Protein AF-A0A6A6DDY1-F1 (afdb_monomer_lite)

pLDDT: mean 88.72, std 15.59, range [40.62, 98.75]

Foldseek 3Di:
DDDDDDDDDDDDDDPDPPDPPPPPVAWDKFKKFWPKKKKFAADQPQAPPPSDNDPVLHAWIKIWIWIDGPVDIWIAIDTGHAPDAFQDWDDTPDPFKTKGWAADPVRDDHRAWTKIKMKGWDADPVPRWIKIKIWIATAHDQAQVDPRHQWHWDRDHHSRHIMIIGPDPRGHNDIDMTIITIDTD

Radius of gyration: 27.92 Å; chains: 1; bounding box: 83×57×90 Å

Organism: NCBI:txid1314779

Structure (mmCIF, N/CA/C/O backbone):
data_AF-A0A6A6DDY1-F1
#
_entry.id   AF-A0A6A6DDY1-F1
#
loop_
_atom_site.group_PDB
_atom_site.id
_atom_site.type_symbol
_atom_site.label_atom_id
_atom_site.label_alt_id
_atom_site.label_comp_id
_atom_site.label_asym_id
_atom_site.label_entity_id
_atom_site.label_seq_id
_atom_site.pdbx_PDB_ins_code
_atom_site.Cartn_x
_atom_site.Cartn_y
_atom_site.Cartn_z
_atom_site.occupancy
_atom_site.B_iso_or_equiv
_atom_site.auth_seq_id
_atom_site.auth_comp_id
_atom_site.auth_asym_id
_atom_site.auth_atom_id
_atom_site.pdbx_PDB_model_num
ATOM 1 N N . MET A 1 1 ? -64.107 -40.882 66.257 1.00 40.62 1 MET A N 1
ATOM 2 C CA . MET A 1 1 ? -63.109 -41.461 65.334 1.00 40.62 1 MET A CA 1
ATOM 3 C C . MET A 1 1 ? -62.342 -40.313 64.702 1.00 40.62 1 MET A C 1
ATOM 5 O O . MET A 1 1 ? -62.950 -39.473 64.055 1.00 40.62 1 MET A O 1
ATOM 9 N N . HIS A 1 2 ? -61.052 -40.219 65.022 1.00 45.25 2 HIS A N 1
ATOM 10 C CA . HIS A 1 2 ? -60.106 -39.238 64.488 1.00 45.25 2 HIS A CA 1
ATOM 11 C C . HIS A 1 2 ? -59.607 -39.658 63.101 1.00 45.25 2 HIS A C 1
ATOM 13 O O . HIS A 1 2 ? -59.471 -40.853 62.865 1.00 45.25 2 HIS A O 1
ATOM 19 N N . THR A 1 3 ? -59.303 -38.690 62.231 1.00 43.09 3 THR A N 1
ATOM 20 C CA . THR A 1 3 ? -58.298 -38.736 61.137 1.00 43.09 3 THR A CA 1
ATOM 21 C C . THR A 1 3 ? -58.343 -37.359 60.449 1.00 43.09 3 THR A C 1
ATOM 23 O O . THR A 1 3 ? -59.333 -37.015 59.822 1.00 43.09 3 THR A O 1
ATOM 26 N N . SER A 1 4 ? -57.511 -36.389 60.830 1.00 50.31 4 SER A N 1
ATOM 27 C CA . SER A 1 4 ? -56.075 -36.195 60.559 1.00 50.31 4 SER A CA 1
ATOM 28 C C . SER A 1 4 ? -55.782 -35.711 59.131 1.00 50.31 4 SER A C 1
ATOM 30 O O . SER A 1 4 ? -55.817 -36.464 58.164 1.00 50.31 4 SER A O 1
ATOM 32 N N . THR A 1 5 ? -55.492 -34.413 59.070 1.00 52.88 5 THR A N 1
ATOM 33 C CA . THR A 1 5 ? -55.073 -33.552 57.958 1.00 52.88 5 THR A CA 1
ATOM 34 C C . THR A 1 5 ? -53.650 -33.880 57.494 1.00 52.88 5 THR A C 1
ATOM 36 O O . THR A 1 5 ? -52.779 -34.064 58.341 1.00 52.88 5 THR A O 1
ATOM 39 N N . ILE A 1 6 ? -53.366 -33.857 56.183 1.00 56.44 6 ILE A N 1
ATOM 40 C CA . ILE A 1 6 ? -51.991 -33.740 55.656 1.00 56.44 6 ILE A CA 1
ATOM 41 C C . ILE A 1 6 ? -51.987 -32.723 54.506 1.00 56.44 6 ILE A C 1
ATOM 43 O O . ILE A 1 6 ? -52.483 -32.989 53.415 1.00 56.44 6 ILE A O 1
ATOM 47 N N . LEU A 1 7 ? -51.429 -31.542 54.783 1.00 50.84 7 LEU A N 1
ATOM 48 C CA . LEU A 1 7 ? -51.113 -30.492 53.815 1.00 50.84 7 LEU A CA 1
ATOM 49 C C . LEU A 1 7 ? -49.703 -30.778 53.263 1.00 50.84 7 LEU A C 1
ATOM 51 O O . LEU A 1 7 ? -48.734 -30.718 54.016 1.00 50.84 7 LEU A O 1
ATOM 55 N N . SER A 1 8 ? -49.575 -31.104 51.975 1.00 55.00 8 SER A N 1
ATOM 56 C CA . SER A 1 8 ? -48.269 -31.217 51.304 1.00 55.00 8 SER A CA 1
ATOM 57 C C . SER A 1 8 ? -47.893 -29.884 50.659 1.00 55.00 8 SER A C 1
ATOM 59 O O . SER A 1 8 ? -48.537 -29.450 49.707 1.00 55.00 8 SER A O 1
ATOM 61 N N . ALA A 1 9 ? -46.847 -29.240 51.178 1.00 52.94 9 ALA A N 1
ATOM 62 C CA . ALA A 1 9 ? -46.225 -28.064 50.581 1.00 52.94 9 ALA A CA 1
ATOM 63 C C . ALA A 1 9 ? -45.136 -28.504 49.587 1.00 52.94 9 ALA A C 1
ATOM 65 O O . ALA A 1 9 ? -44.133 -29.100 49.977 1.00 52.94 9 ALA A O 1
ATOM 66 N N . VAL A 1 10 ? -45.337 -28.215 48.299 1.00 61.75 10 VAL A N 1
ATOM 67 C CA . VAL A 1 10 ? -44.335 -28.419 47.243 1.00 61.75 10 VAL A CA 1
ATOM 68 C C . VAL A 1 10 ? -43.437 -27.183 47.193 1.00 61.75 10 VAL A C 1
ATOM 70 O O . VAL A 1 10 ? -43.872 -26.104 46.800 1.00 61.75 10 VAL A O 1
ATOM 73 N N . ILE A 1 11 ? -42.183 -27.337 47.617 1.00 55.53 11 ILE A N 1
ATOM 74 C CA . ILE A 1 11 ? -41.145 -26.305 47.532 1.00 55.53 11 ILE A CA 1
ATOM 75 C C . ILE A 1 11 ? -40.525 -26.381 46.129 1.00 55.53 11 ILE A C 1
ATOM 77 O O . ILE A 1 11 ? -39.782 -27.310 45.819 1.00 55.53 11 ILE A O 1
ATOM 81 N N . LEU A 1 12 ? -40.844 -25.409 45.272 1.00 51.16 12 LEU A N 1
ATOM 82 C CA . LEU A 1 12 ? -40.189 -25.202 43.978 1.00 51.16 12 LEU A CA 1
ATOM 83 C C . LEU A 1 12 ? -38.809 -24.568 44.208 1.00 51.16 12 LEU A C 1
ATOM 85 O O . LEU A 1 12 ? -38.695 -23.365 44.436 1.00 51.16 12 LEU A O 1
ATOM 89 N N . ALA A 1 13 ? -37.757 -25.384 44.160 1.00 53.38 13 ALA A N 1
ATOM 90 C CA . ALA A 1 13 ? -36.380 -24.907 44.120 1.00 53.38 13 ALA A CA 1
ATOM 91 C C . ALA A 1 13 ? -36.069 -24.366 42.714 1.00 53.38 13 ALA A C 1
ATOM 93 O O . ALA A 1 13 ? -36.000 -25.124 41.748 1.00 53.38 13 ALA A O 1
ATOM 94 N N . VAL A 1 14 ? -35.896 -23.048 42.599 1.00 60.28 14 VAL A N 1
ATOM 95 C CA . VAL A 1 14 ? -35.404 -22.391 41.381 1.00 60.28 14 VAL A CA 1
ATOM 96 C C . VAL A 1 14 ? -33.877 -22.527 41.358 1.00 60.28 14 VAL A C 1
ATOM 98 O O . VAL A 1 14 ? -33.226 -22.005 42.266 1.00 60.28 14 VAL A O 1
ATOM 101 N N . PRO A 1 15 ? -33.262 -23.194 40.364 1.00 52.62 15 PRO A N 1
ATOM 102 C CA . PRO A 1 15 ? -31.820 -23.138 40.202 1.00 52.62 15 PRO A CA 1
ATOM 103 C C . PRO A 1 15 ? -31.454 -21.747 39.676 1.00 52.62 15 PRO A C 1
ATOM 105 O O . PRO A 1 15 ? -31.712 -21.410 38.521 1.00 52.62 15 PRO A O 1
ATOM 108 N N . ALA A 1 16 ? -30.867 -20.918 40.536 1.00 58.16 16 ALA A N 1
ATOM 109 C CA . ALA A 1 16 ? -30.206 -19.695 40.111 1.00 58.16 16 ALA A CA 1
ATOM 110 C C . ALA A 1 16 ? -28.987 -20.080 39.253 1.00 58.16 16 ALA A C 1
ATOM 112 O O . ALA A 1 16 ? -27.968 -20.534 39.774 1.00 58.16 16 ALA A O 1
ATOM 113 N N . LEU A 1 17 ? -29.103 -19.936 37.928 1.00 54.62 17 LEU A N 1
ATOM 114 C CA . LEU A 1 17 ? -27.960 -19.987 37.020 1.00 54.62 17 LEU A CA 1
ATOM 115 C C . LEU A 1 17 ? -27.092 -18.749 37.276 1.00 54.62 17 LEU A C 1
ATOM 117 O O . LEU A 1 17 ? -27.287 -17.691 36.681 1.00 54.62 17 LEU A O 1
ATOM 121 N N . SER A 1 18 ? -26.115 -18.890 38.165 1.00 54.50 18 SER A N 1
ATOM 122 C CA . SER A 1 18 ? -24.988 -17.969 38.261 1.00 54.50 18 SER A CA 1
ATOM 123 C C . SER A 1 18 ? -24.109 -18.162 37.025 1.00 54.50 18 SER A C 1
ATOM 125 O O . SER A 1 18 ? -23.184 -18.972 37.030 1.00 54.50 18 SER A O 1
ATOM 127 N N . ALA A 1 19 ? -24.417 -17.454 35.938 1.00 58.22 19 ALA A N 1
ATOM 128 C CA . ALA A 1 19 ? -23.493 -17.334 34.820 1.00 58.22 19 ALA A CA 1
ATOM 129 C C . ALA A 1 19 ? -22.268 -16.531 35.296 1.00 58.22 19 ALA A C 1
ATOM 131 O O . ALA A 1 19 ? -22.437 -15.411 35.790 1.00 58.22 19 ALA A O 1
ATOM 132 N N . PRO A 1 20 ? -21.037 -17.058 35.181 1.00 51.81 20 PRO A N 1
ATOM 133 C CA . PRO A 1 20 ? -19.857 -16.251 35.427 1.00 51.81 20 PRO A CA 1
ATOM 1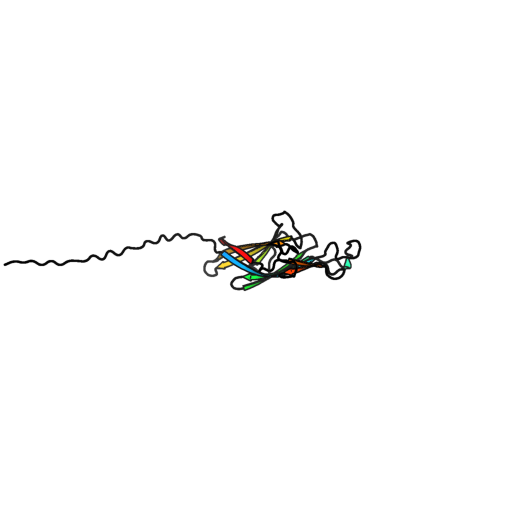34 C C . PRO A 1 20 ? -19.809 -15.148 34.365 1.00 51.81 20 PRO A C 1
ATOM 136 O O . PRO A 1 20 ? -19.634 -15.415 33.177 1.00 51.81 20 PRO A O 1
ATOM 139 N N . LEU A 1 21 ? -19.965 -13.895 34.798 1.00 50.69 21 LEU A N 1
ATOM 140 C CA . LEU A 1 21 ? -19.598 -12.708 34.026 1.00 50.69 21 LEU A CA 1
ATOM 141 C C . LEU A 1 21 ? -18.072 -12.686 33.888 1.00 50.69 21 LEU A C 1
ATOM 143 O O . LEU A 1 21 ? -17.378 -11.891 34.522 1.00 50.69 21 LEU A O 1
ATOM 147 N N . SER A 1 22 ? -17.530 -13.569 33.053 1.00 47.94 22 SER A N 1
ATOM 148 C CA . SER A 1 22 ? -16.203 -13.349 32.510 1.00 47.94 22 SER A CA 1
ATOM 149 C C . SER A 1 22 ? -16.310 -12.160 31.569 1.00 47.94 22 SER A C 1
ATOM 151 O O . SER A 1 22 ? -16.660 -12.301 30.398 1.00 47.94 22 SER A O 1
ATOM 153 N N . LYS A 1 23 ? -15.997 -10.969 32.085 1.00 50.78 23 LYS A N 1
ATOM 154 C CA . LYS A 1 23 ? -15.546 -9.841 31.269 1.00 50.78 23 LYS A CA 1
ATOM 155 C C . LYS A 1 23 ? -14.205 -10.238 30.650 1.00 50.78 23 LYS A C 1
ATOM 157 O O . LYS A 1 23 ? -13.150 -9.769 31.069 1.00 50.78 23 LYS A O 1
ATOM 162 N N . PHE A 1 24 ? -14.226 -11.178 29.710 1.00 49.69 24 PHE A N 1
ATOM 163 C CA . PHE A 1 24 ? -13.083 -11.388 28.847 1.00 49.69 24 PHE A CA 1
ATOM 164 C C . PHE A 1 24 ? -12.920 -10.092 28.068 1.00 49.69 24 PHE A C 1
ATOM 166 O O . PHE A 1 24 ? -13.842 -9.638 27.396 1.00 49.69 24 PHE A O 1
ATOM 173 N N . ASN A 1 25 ? -11.752 -9.480 28.219 1.00 56.88 25 ASN A N 1
ATOM 174 C CA . ASN A 1 25 ? -11.299 -8.351 27.429 1.00 56.88 25 ASN A CA 1
ATOM 175 C C . ASN A 1 25 ? -11.036 -8.861 25.998 1.00 56.88 25 ASN A C 1
ATOM 177 O O . ASN A 1 25 ? -9.892 -9.026 25.577 1.00 56.88 25 ASN A O 1
ATOM 181 N N . THR A 1 26 ? -12.094 -9.287 25.304 1.00 65.62 26 THR A N 1
ATOM 182 C CA . THR A 1 26 ? -12.010 -9.836 23.955 1.00 65.62 26 THR A CA 1
ATOM 183 C C . THR A 1 26 ? -11.675 -8.689 23.025 1.00 65.62 26 THR A C 1
ATOM 185 O O . THR A 1 26 ? -12.476 -7.766 22.878 1.00 65.62 26 THR A O 1
ATOM 188 N N . ARG A 1 27 ? -10.489 -8.740 22.410 1.00 82.00 27 ARG A N 1
ATOM 189 C CA . ARG A 1 27 ? -10.145 -7.824 21.322 1.00 82.00 27 ARG A CA 1
ATOM 190 C C . ARG A 1 27 ? -11.223 -7.938 20.251 1.00 82.00 27 ARG A C 1
ATOM 192 O O . ARG A 1 27 ? -11.511 -9.041 19.784 1.00 82.00 27 ARG A O 1
ATOM 199 N N . ALA A 1 28 ? -11.820 -6.809 19.898 1.00 89.38 28 ALA A N 1
ATOM 200 C CA . ALA A 1 28 ? -12.723 -6.743 18.767 1.00 89.38 28 ALA A CA 1
ATOM 201 C C . ALA A 1 28 ? -11.912 -7.008 17.496 1.00 89.38 28 ALA A C 1
ATOM 203 O O . ALA A 1 28 ? -10.749 -6.608 17.392 1.00 89.38 28 ALA A O 1
ATOM 204 N N . THR A 1 29 ? -12.516 -7.720 16.554 1.00 94.12 29 THR A N 1
ATOM 205 C CA . THR A 1 29 ? -11.917 -7.986 15.247 1.00 94.12 29 THR A CA 1
ATOM 206 C C . THR A 1 29 ? -12.797 -7.374 14.177 1.00 94.12 29 THR A C 1
ATOM 208 O O . THR A 1 29 ? -14.022 -7.397 14.287 1.00 94.12 29 THR A O 1
ATOM 211 N N . GLU A 1 30 ? -12.162 -6.801 13.165 1.00 96.06 30 GLU A N 1
ATOM 212 C CA . GLU A 1 30 ? -12.818 -6.266 11.981 1.00 96.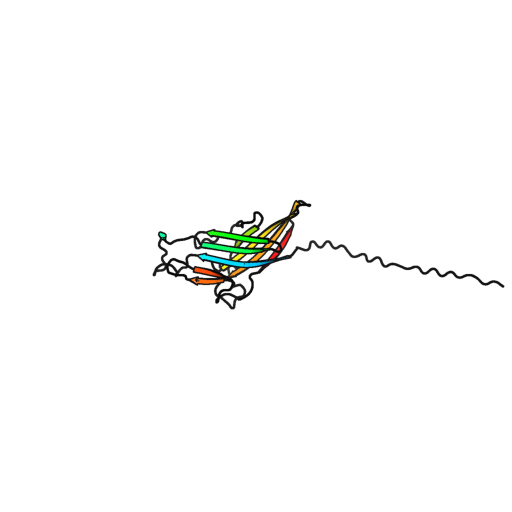06 30 GLU A CA 1
ATOM 213 C C . GLU A 1 30 ? -12.118 -6.803 10.732 1.00 96.06 30 GLU A C 1
ATOM 215 O O . GLU A 1 30 ? -10.966 -7.222 10.781 1.00 96.06 30 GLU A O 1
ATOM 220 N N . SER A 1 31 ? -12.821 -6.772 9.607 1.00 97.38 31 SER A N 1
ATOM 221 C CA . SER A 1 31 ? -12.279 -7.123 8.298 1.00 97.38 31 SER A CA 1
ATOM 222 C C . SER A 1 31 ? -12.446 -5.916 7.388 1.00 97.38 31 SER A C 1
ATOM 224 O O . SER A 1 31 ? -13.573 -5.455 7.195 1.00 97.38 31 SER A O 1
ATOM 226 N N . TRP A 1 32 ? -11.348 -5.409 6.833 1.00 98.38 32 TRP A N 1
ATOM 227 C CA . TRP A 1 32 ? -11.352 -4.228 5.965 1.00 98.38 32 TRP A CA 1
ATOM 228 C C . TRP A 1 32 ? -10.957 -4.612 4.548 1.00 98.38 32 TRP A C 1
ATOM 230 O O . TRP A 1 32 ? -9.884 -5.179 4.345 1.00 98.38 32 TRP A O 1
ATOM 240 N N . SER A 1 33 ? -11.794 -4.315 3.556 1.00 98.25 33 SER A N 1
ATOM 241 C CA . SER A 1 33 ? -11.448 -4.595 2.159 1.00 98.25 33 SER A CA 1
ATOM 242 C C . SER A 1 33 ? -10.730 -3.421 1.512 1.00 98.25 33 SER A C 1
ATOM 244 O O . SER A 1 33 ? -11.068 -2.264 1.740 1.00 98.25 33 SER A O 1
ATOM 246 N N . ILE A 1 34 ? -9.761 -3.727 0.654 1.00 98.44 34 ILE A N 1
ATOM 247 C CA . ILE A 1 34 ? -9.174 -2.767 -0.277 1.00 98.44 34 ILE A CA 1
ATOM 248 C C . ILE A 1 34 ? -9.612 -3.172 -1.676 1.00 98.44 34 ILE A C 1
ATOM 250 O O . ILE A 1 34 ? -9.135 -4.154 -2.245 1.00 98.44 34 ILE A O 1
ATOM 254 N N . ASN A 1 35 ? -10.567 -2.426 -2.217 1.00 95.81 35 ASN A N 1
ATOM 255 C CA . ASN A 1 35 ? -11.179 -2.718 -3.513 1.00 95.81 35 ASN A CA 1
ATOM 256 C C . ASN A 1 35 ? -10.414 -2.087 -4.689 1.00 95.81 35 ASN A C 1
ATOM 258 O O . ASN A 1 35 ? -10.442 -2.608 -5.804 1.00 95.81 35 ASN A O 1
ATOM 262 N N . THR A 1 36 ? -9.681 -1.005 -4.430 1.00 97.69 36 THR A N 1
ATOM 263 C CA . THR A 1 36 ? -8.821 -0.323 -5.394 1.00 97.69 36 THR A CA 1
ATOM 264 C C . THR A 1 36 ? -7.462 -0.077 -4.769 1.00 97.69 36 THR A C 1
ATOM 266 O O . THR A 1 36 ? -7.386 0.479 -3.676 1.00 97.69 36 THR A O 1
ATOM 269 N N . MET A 1 37 ? -6.404 -0.442 -5.484 1.00 98.56 37 MET A N 1
ATOM 270 C CA . MET A 1 37 ? -5.035 -0.035 -5.199 1.00 98.56 37 MET A CA 1
ATOM 271 C C . MET A 1 37 ? -4.328 0.164 -6.531 1.00 98.56 37 MET A C 1
ATOM 273 O O . MET A 1 37 ? -4.389 -0.717 -7.391 1.00 98.56 37 MET A O 1
ATOM 277 N N . ASN A 1 38 ? -3.687 1.314 -6.685 1.00 98.56 38 ASN A N 1
ATOM 278 C CA . ASN A 1 38 ? -2.876 1.673 -7.832 1.00 98.56 38 ASN A CA 1
ATOM 279 C C . ASN A 1 38 ? -1.483 2.049 -7.340 1.00 98.56 38 ASN A C 1
ATOM 281 O O . ASN A 1 38 ? -1.356 2.825 -6.397 1.00 98.56 38 ASN A O 1
ATOM 285 N N . VAL A 1 39 ? -0.456 1.506 -7.986 1.00 98.44 39 VAL A N 1
ATOM 286 C CA . VAL A 1 39 ? 0.931 1.934 -7.779 1.00 98.44 39 VAL A CA 1
ATOM 287 C C . VAL A 1 39 ? 1.494 2.366 -9.116 1.00 98.44 39 VAL A C 1
ATOM 289 O O . VAL A 1 39 ? 1.308 1.670 -10.118 1.00 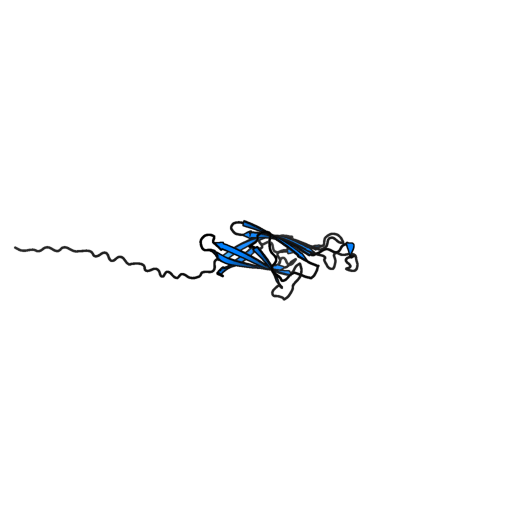98.44 39 VAL A O 1
ATOM 292 N N . HIS A 1 40 ? 2.175 3.502 -9.153 1.00 98.31 40 HIS A N 1
ATOM 293 C CA . HIS A 1 40 ? 2.799 4.014 -10.365 1.00 98.31 40 HIS A CA 1
ATOM 294 C C . HIS A 1 40 ? 4.222 4.446 -10.049 1.00 98.31 40 HIS A C 1
ATOM 296 O O . HIS A 1 40 ? 4.428 5.301 -9.201 1.00 98.31 40 HIS A O 1
ATOM 302 N N . PHE A 1 41 ? 5.209 3.838 -10.702 1.00 97.56 41 PHE A N 1
ATOM 303 C CA . PHE A 1 41 ? 6.617 4.129 -10.443 1.00 97.56 41 PHE A CA 1
ATOM 304 C C . PHE A 1 41 ? 7.461 4.020 -11.705 1.00 97.56 41 PHE A C 1
ATOM 306 O O . PHE A 1 41 ? 7.078 3.387 -12.692 1.00 97.56 41 PHE A O 1
ATOM 313 N N . MET A 1 42 ? 8.641 4.627 -11.673 1.00 95.25 42 MET A N 1
ATOM 314 C CA . MET A 1 42 ? 9.642 4.428 -12.711 1.00 95.25 42 MET A CA 1
ATOM 315 C C . MET A 1 42 ? 10.183 2.994 -12.612 1.00 95.25 42 MET A C 1
ATOM 317 O O . MET A 1 42 ? 10.692 2.569 -11.586 1.00 95.25 42 MET A O 1
ATOM 321 N N . GLY A 1 43 ? 10.048 2.207 -13.676 1.00 89.62 43 GLY A N 1
ATOM 322 C CA . GLY A 1 43 ? 10.667 0.889 -13.771 1.00 89.62 43 GLY A CA 1
ATOM 323 C C . GLY A 1 43 ? 12.090 0.971 -14.317 1.00 89.62 43 GLY A C 1
ATOM 324 O O . GLY A 1 43 ? 12.432 1.887 -15.073 1.00 89.62 43 GLY A O 1
ATOM 325 N N . ARG A 1 44 ? 12.905 -0.046 -14.010 1.00 83.31 44 ARG A N 1
ATOM 326 C CA . ARG A 1 44 ? 14.266 -0.185 -14.561 1.00 83.31 44 ARG A CA 1
ATOM 327 C C . ARG A 1 44 ? 14.279 -0.146 -16.093 1.00 83.31 44 ARG A C 1
ATOM 329 O O . ARG A 1 44 ? 15.128 0.514 -16.680 1.00 83.31 44 ARG A O 1
ATOM 336 N N . ASP A 1 45 ? 13.318 -0.828 -16.712 1.00 81.12 45 ASP A N 1
ATOM 337 C CA . ASP A 1 45 ? 13.292 -1.090 -18.156 1.00 81.12 45 ASP A CA 1
ATOM 338 C C . ASP A 1 45 ? 12.190 -0.280 -18.881 1.00 81.12 45 ASP A C 1
ATOM 340 O O . ASP A 1 45 ? 11.805 -0.595 -20.003 1.00 81.12 45 ASP A O 1
ATOM 344 N N . THR A 1 46 ? 11.657 0.767 -18.239 1.00 85.06 46 THR A N 1
ATOM 345 C CA . THR A 1 46 ? 10.571 1.614 -18.785 1.00 85.06 46 THR A CA 1
ATOM 346 C C . THR A 1 46 ? 11.029 3.018 -19.194 1.00 85.06 46 THR A C 1
ATOM 348 O O . THR A 1 46 ? 10.214 3.847 -19.600 1.00 85.06 46 THR A O 1
ATOM 351 N N . GLY A 1 47 ? 12.330 3.292 -19.064 1.00 77.12 47 GLY A N 1
ATOM 352 C CA . GLY A 1 47 ? 12.971 4.519 -19.534 1.00 77.12 47 GLY A CA 1
ATOM 353 C C . GLY A 1 47 ? 13.264 4.497 -21.042 1.00 77.12 47 GLY A C 1
ATOM 354 O O . GLY A 1 47 ? 12.591 3.822 -21.822 1.00 77.12 47 GLY A O 1
ATOM 355 N N . ILE A 1 48 ? 14.300 5.225 -21.463 1.00 79.38 48 ILE A N 1
ATOM 356 C CA . ILE A 1 48 ? 14.876 5.085 -22.811 1.00 79.38 48 ILE A CA 1
ATOM 357 C C . ILE A 1 48 ? 15.805 3.856 -22.882 1.00 79.38 48 ILE A C 1
ATOM 359 O O . ILE A 1 48 ? 16.290 3.399 -21.841 1.00 79.38 48 ILE A O 1
ATOM 363 N N . PRO A 1 49 ? 16.097 3.318 -24.087 1.00 76.38 49 PRO A N 1
ATOM 364 C CA . PRO A 1 49 ? 17.102 2.269 -24.252 1.00 76.38 49 PRO A CA 1
ATOM 365 C C . PRO A 1 49 ? 18.406 2.611 -23.518 1.00 76.38 49 PRO A C 1
ATOM 367 O O . PRO A 1 49 ? 18.916 3.723 -23.639 1.00 76.38 49 PRO A O 1
ATOM 370 N N . GLY A 1 50 ? 18.931 1.656 -22.744 1.00 74.31 50 GLY A N 1
ATOM 371 C CA . GLY A 1 50 ? 20.057 1.884 -21.829 1.00 74.31 50 GLY A CA 1
ATOM 372 C C . GLY A 1 50 ? 19.657 2.138 -20.370 1.00 74.31 50 GLY A C 1
ATOM 373 O O . GLY A 1 50 ? 20.508 2.540 -19.582 1.00 74.31 50 GLY A O 1
ATOM 374 N N . ASN A 1 51 ? 18.394 1.887 -20.000 1.00 68.81 51 ASN A N 1
ATOM 375 C CA . ASN A 1 51 ? 17.863 1.963 -18.628 1.00 68.81 51 ASN A CA 1
ATOM 376 C C . ASN A 1 51 ? 18.018 3.344 -17.970 1.00 68.81 51 ASN A C 1
ATOM 378 O O . ASN A 1 51 ? 18.095 3.470 -16.747 1.00 68.81 51 ASN A O 1
ATOM 382 N N . GLY A 1 52 ? 18.057 4.391 -18.795 1.00 84.69 52 GLY A N 1
ATOM 383 C CA . GLY A 1 52 ? 18.126 5.774 -18.348 1.00 84.69 52 GLY A CA 1
ATOM 384 C C . GLY A 1 52 ? 16.742 6.408 -18.286 1.00 84.69 52 GLY A C 1
ATOM 385 O O . GLY A 1 52 ? 15.966 6.318 -19.237 1.00 84.69 52 GLY A O 1
ATOM 386 N N . TRP A 1 53 ? 16.457 7.104 -17.191 1.00 90.50 53 TRP A N 1
ATOM 387 C CA . TRP A 1 53 ? 15.382 8.089 -17.129 1.00 90.50 53 TRP A CA 1
ATOM 388 C C . TRP A 1 53 ? 16.001 9.478 -17.279 1.00 90.50 53 TRP A C 1
ATOM 390 O O . TRP A 1 53 ? 16.818 9.854 -16.432 1.00 90.50 53 TRP A O 1
ATOM 400 N N . PRO A 1 54 ? 15.682 10.237 -18.343 1.00 92.75 54 PRO A N 1
ATOM 401 C CA . PRO A 1 54 ? 16.171 11.601 -18.454 1.00 92.75 54 PRO A CA 1
ATOM 402 C C . PRO A 1 54 ? 15.529 12.463 -17.362 1.00 92.75 54 PRO A C 1
ATOM 404 O O . PRO A 1 54 ? 14.377 12.240 -16.997 1.00 92.75 54 PRO A O 1
ATOM 407 N N . ASP A 1 55 ? 16.259 13.456 -16.850 1.00 93.69 55 ASP A N 1
ATOM 408 C CA . ASP A 1 55 ? 15.822 14.229 -15.676 1.00 93.69 55 ASP A CA 1
ATOM 409 C C . ASP A 1 55 ? 14.452 14.896 -15.860 1.00 93.69 55 ASP A C 1
ATOM 411 O O . ASP A 1 55 ? 13.669 14.954 -14.920 1.00 93.69 55 ASP A O 1
ATOM 415 N N . TRP A 1 56 ? 14.122 15.321 -17.083 1.00 94.50 56 TRP A N 1
ATOM 416 C CA . TRP A 1 56 ? 12.828 15.928 -17.410 1.00 94.50 56 TRP A CA 1
ATOM 417 C C . TRP A 1 56 ? 11.642 14.952 -17.371 1.00 94.50 56 TRP A C 1
ATOM 419 O O . TRP A 1 56 ? 10.500 15.402 -17.376 1.00 94.50 56 TRP A O 1
ATOM 429 N N . ALA A 1 57 ? 11.895 13.641 -17.370 1.00 94.31 57 ALA A N 1
ATOM 430 C CA . ALA A 1 57 ? 10.870 12.598 -17.365 1.00 94.31 57 ALA A CA 1
ATOM 431 C C . ALA A 1 57 ? 10.781 11.847 -16.031 1.00 94.31 57 ALA A C 1
ATOM 433 O O . ALA A 1 57 ? 9.960 10.942 -15.908 1.00 94.31 57 ALA A O 1
ATOM 434 N N . LYS A 1 58 ? 11.637 12.168 -15.054 1.00 95.38 58 LYS A N 1
ATOM 435 C CA . LYS A 1 58 ? 11.576 11.532 -13.738 1.00 95.38 58 LYS A CA 1
ATOM 436 C C . LYS A 1 58 ? 10.329 11.984 -12.986 1.00 95.38 58 LYS A C 1
ATOM 438 O O . LYS A 1 58 ? 9.942 13.147 -13.071 1.00 95.38 58 LYS A O 1
ATOM 443 N N . PHE A 1 59 ? 9.735 11.073 -12.226 1.00 96.94 59 PHE A N 1
ATOM 444 C CA . PHE A 1 59 ? 8.581 11.361 -11.382 1.00 96.94 59 PHE A CA 1
ATOM 445 C C . PHE A 1 59 ? 8.623 10.539 -10.093 1.00 96.94 59 PHE A C 1
ATOM 447 O O . PHE A 1 59 ? 9.272 9.496 -10.025 1.00 96.94 59 PHE A O 1
ATOM 454 N N . ASP A 1 60 ? 7.932 11.022 -9.068 1.00 97.94 60 ASP A N 1
ATOM 455 C CA . ASP A 1 60 ? 7.809 10.310 -7.802 1.00 97.94 60 ASP A CA 1
ATOM 456 C C . ASP A 1 60 ? 6.888 9.097 -7.945 1.00 97.94 60 ASP A C 1
ATOM 458 O O . ASP A 1 60 ? 5.890 9.128 -8.659 1.00 97.94 60 ASP A O 1
ATOM 462 N N . THR A 1 61 ? 7.204 8.025 -7.228 1.00 98.25 61 THR A N 1
ATOM 463 C CA . THR A 1 61 ? 6.292 6.891 -7.099 1.00 98.25 61 THR A CA 1
ATOM 464 C C . THR A 1 61 ? 5.019 7.326 -6.396 1.00 98.25 61 THR A C 1
ATOM 466 O O . THR A 1 61 ? 5.112 7.968 -5.354 1.00 98.25 61 THR A O 1
ATOM 469 N N . THR A 1 62 ? 3.859 6.904 -6.898 1.00 98.69 62 THR A N 1
ATOM 470 C CA . THR A 1 62 ? 2.571 7.087 -6.222 1.00 98.69 62 THR A CA 1
ATOM 471 C C . THR A 1 62 ? 1.973 5.753 -5.788 1.00 98.69 62 THR A C 1
ATOM 473 O O . THR A 1 62 ? 2.105 4.737 -6.478 1.00 98.69 62 THR A O 1
ATOM 476 N N . LEU A 1 63 ? 1.294 5.762 -4.642 1.00 98.75 63 LEU A N 1
ATOM 477 C CA . LEU A 1 63 ? 0.430 4.688 -4.160 1.00 98.75 63 LEU A CA 1
ATOM 478 C C . LEU A 1 63 ? -0.910 5.296 -3.770 1.00 98.75 63 LEU A C 1
ATOM 480 O O . LEU A 1 63 ? -0.960 6.136 -2.878 1.00 98.75 63 LEU A O 1
ATOM 484 N N . ASP A 1 64 ? -1.982 4.813 -4.387 1.00 98.75 64 ASP A N 1
ATOM 485 C CA . ASP A 1 64 ? -3.347 5.272 -4.155 1.00 98.75 64 ASP A CA 1
ATOM 486 C C . ASP A 1 64 ? -4.247 4.073 -3.882 1.00 98.75 64 ASP A C 1
ATOM 488 O O . ASP A 1 64 ? -4.333 3.155 -4.702 1.00 98.75 64 ASP A O 1
ATOM 492 N N . PHE A 1 65 ? -4.947 4.058 -2.752 1.00 98.75 65 PHE A N 1
ATOM 493 C CA . PHE A 1 65 ? -5.888 2.989 -2.431 1.00 98.75 65 PHE A CA 1
ATOM 494 C C . PHE A 1 65 ? -7.076 3.482 -1.609 1.00 98.75 65 PHE A C 1
ATOM 496 O O . PHE A 1 65 ? -7.072 4.580 -1.055 1.00 98.75 65 PHE A O 1
ATOM 503 N N . LYS A 1 66 ? -8.117 2.652 -1.547 1.00 98.62 66 LYS A N 1
ATOM 504 C CA . LYS A 1 66 ? -9.312 2.902 -0.737 1.00 98.62 66 LYS A CA 1
ATOM 505 C C . LYS A 1 66 ? -9.553 1.736 0.197 1.00 98.62 66 LYS A C 1
ATOM 507 O O . LYS A 1 66 ? -9.547 0.591 -0.252 1.00 98.62 66 LYS A O 1
ATOM 512 N N . VAL A 1 67 ? -9.764 2.039 1.471 1.00 98.38 67 VAL A N 1
ATOM 513 C CA . VAL A 1 67 ? -10.086 1.057 2.507 1.00 98.38 67 VAL A CA 1
ATOM 514 C C . VAL A 1 67 ? -11.563 1.175 2.843 1.00 98.38 67 VAL A C 1
ATOM 516 O O . VAL A 1 67 ? -12.035 2.256 3.194 1.00 98.38 67 VAL A O 1
ATOM 519 N N . ASP A 1 68 ? -12.279 0.062 2.747 1.00 98.25 68 ASP A N 1
ATOM 520 C CA . ASP A 1 68 ? -13.651 -0.073 3.215 1.00 98.25 68 ASP A CA 1
ATOM 521 C C . ASP A 1 68 ? -13.631 -0.552 4.672 1.00 98.25 68 ASP A C 1
ATOM 523 O O . ASP A 1 68 ? -13.293 -1.700 4.975 1.00 98.25 68 ASP A O 1
ATOM 527 N N . PHE A 1 69 ? -13.996 0.344 5.578 1.00 97.06 69 PHE A N 1
ATOM 528 C CA . PHE A 1 69 ? -14.309 0.036 6.967 1.00 97.06 69 PHE A CA 1
ATOM 529 C C . PHE A 1 69 ? -15.791 -0.362 7.099 1.00 97.06 69 PHE A C 1
ATOM 531 O O . PHE A 1 69 ? -16.580 -0.092 6.192 1.00 97.06 69 PHE A O 1
ATOM 538 N N . PRO A 1 70 ? -16.231 -0.942 8.234 1.00 94.31 70 PRO A N 1
ATOM 539 C CA . PRO A 1 70 ? -17.622 -1.381 8.397 1.00 94.31 70 PRO A CA 1
ATOM 540 C C . PRO A 1 70 ? -18.693 -0.305 8.139 1.00 94.31 70 PRO A C 1
ATOM 542 O O . PRO A 1 70 ? -19.805 -0.639 7.736 1.00 94.31 70 PRO A O 1
ATOM 545 N N . PHE A 1 71 ? -18.373 0.977 8.355 1.00 91.25 71 PHE A N 1
ATOM 546 C CA . PHE A 1 71 ? -19.328 2.091 8.245 1.00 91.25 71 PHE A CA 1
ATOM 547 C C . PHE A 1 71 ? -18.841 3.257 7.376 1.00 91.25 71 PHE A C 1
ATOM 549 O O . PHE A 1 71 ? -19.520 4.280 7.286 1.00 91.25 71 PHE A O 1
ATOM 556 N N . SER A 1 72 ? -17.665 3.149 6.760 1.00 94.88 72 SER A N 1
ATOM 557 C CA . SER A 1 72 ? -17.071 4.236 5.980 1.00 94.88 72 SER A CA 1
ATOM 558 C C . SER A 1 72 ? -16.069 3.710 4.959 1.00 94.88 72 SER A C 1
ATOM 560 O O . SER A 1 72 ? -15.554 2.605 5.083 1.00 94.88 72 SER A O 1
ATOM 562 N N . GLN A 1 73 ? -15.780 4.521 3.946 1.00 97.56 73 GLN A N 1
ATOM 563 C CA . GLN A 1 73 ? -14.682 4.293 3.013 1.00 97.56 73 GLN A CA 1
ATOM 564 C C . GLN A 1 73 ? -13.711 5.465 3.136 1.00 97.56 73 GLN A C 1
ATOM 566 O O . GLN A 1 73 ? -14.146 6.615 3.200 1.00 97.56 73 GLN A O 1
ATOM 571 N N . VAL A 1 74 ? -12.412 5.179 3.172 1.00 98.19 74 VAL A N 1
ATOM 572 C CA . VAL A 1 74 ? -11.358 6.195 3.294 1.00 98.19 74 VAL A CA 1
ATOM 573 C C . VAL A 1 74 ? -10.346 6.015 2.172 1.00 98.19 74 VAL A C 1
ATOM 575 O O . VAL A 1 74 ? -9.869 4.901 1.945 1.00 98.19 74 VAL A O 1
ATOM 578 N N . SER A 1 75 ? -10.007 7.105 1.480 1.00 98.50 75 SER A N 1
ATOM 579 C CA . SER A 1 75 ? -8.910 7.107 0.510 1.00 98.50 75 SER A CA 1
ATOM 580 C C . SER A 1 75 ? -7.585 7.397 1.214 1.00 98.50 75 SER A C 1
ATOM 582 O O . SER A 1 75 ? -7.499 8.254 2.096 1.00 98.50 75 SER A O 1
ATOM 584 N N . CYS A 1 76 ? -6.545 6.685 0.803 1.00 98.69 76 CYS A N 1
ATOM 585 C CA . CYS A 1 76 ? -5.181 6.834 1.281 1.00 98.69 76 CYS A CA 1
ATOM 586 C C . CYS A 1 76 ? -4.274 7.012 0.061 1.00 98.69 76 CYS A C 1
ATOM 588 O O . CYS A 1 76 ? -4.386 6.260 -0.911 1.00 98.69 76 CYS A O 1
ATOM 590 N N . SER A 1 77 ? -3.393 8.008 0.108 1.00 98.56 77 SER A N 1
ATOM 591 C CA . SER A 1 77 ? -2.466 8.309 -0.981 1.00 98.56 77 SER A CA 1
ATOM 592 C C . SER A 1 77 ? -1.110 8.724 -0.425 1.00 98.56 77 SER A C 1
ATOM 594 O O . SER A 1 77 ? -1.030 9.337 0.641 1.00 98.56 77 SER A O 1
ATOM 596 N N . ALA A 1 78 ? -0.042 8.379 -1.137 1.00 98.50 78 ALA A N 1
ATOM 597 C CA . ALA A 1 78 ? 1.298 8.877 -0.871 1.00 98.50 78 ALA A CA 1
ATOM 598 C C . ALA A 1 78 ? 2.126 8.963 -2.148 1.00 98.50 78 ALA A C 1
ATOM 600 O O . ALA A 1 78 ? 1.911 8.216 -3.102 1.00 98.50 78 ALA A O 1
ATOM 601 N N . SER A 1 79 ? 3.106 9.863 -2.111 1.00 98.50 79 SER A N 1
ATOM 602 C CA . SER A 1 79 ? 4.091 10.067 -3.166 1.00 98.50 79 SER A CA 1
ATOM 603 C C . SER A 1 79 ? 5.489 10.119 -2.561 1.00 98.50 79 SER A C 1
ATOM 605 O O . SER A 1 79 ? 5.675 10.740 -1.511 1.00 98.50 79 SER A O 1
ATOM 607 N N . TRP A 1 80 ? 6.467 9.469 -3.190 1.00 98.19 80 TRP A N 1
ATOM 608 C CA . TRP A 1 80 ? 7.855 9.457 -2.720 1.00 98.19 80 TRP A CA 1
ATOM 609 C C . TRP A 1 80 ? 8.860 9.303 -3.867 1.00 98.19 80 TRP A C 1
ATOM 611 O O . TRP A 1 80 ? 8.520 8.745 -4.912 1.00 98.19 80 TRP A O 1
ATOM 621 N N . PRO A 1 81 ? 10.123 9.730 -3.685 1.00 96.94 81 PRO A N 1
ATOM 622 C CA . PRO A 1 81 ? 11.158 9.507 -4.688 1.00 96.94 81 PRO A CA 1
ATOM 623 C C . PRO A 1 81 ? 11.321 8.016 -4.999 1.00 96.94 81 PRO A C 1
ATOM 625 O O . PRO A 1 81 ? 11.393 7.196 -4.086 1.00 96.94 81 PRO A O 1
ATOM 628 N N . GLU A 1 82 ? 11.426 7.654 -6.278 1.00 92.44 82 GLU A N 1
ATOM 629 C CA . GLU A 1 82 ? 11.602 6.257 -6.712 1.00 92.44 82 GLU A CA 1
ATOM 630 C C . GLU A 1 82 ? 12.694 5.534 -5.904 1.00 92.44 82 GLU A C 1
ATOM 632 O O . GLU A 1 82 ? 13.755 6.100 -5.620 1.00 92.44 82 GLU A O 1
ATOM 637 N N . LYS A 1 83 ? 12.431 4.276 -5.536 1.00 92.50 83 LYS A N 1
ATOM 638 C CA . LYS A 1 83 ? 13.273 3.406 -4.701 1.00 92.50 83 LYS A CA 1
ATOM 639 C C . LYS A 1 83 ? 13.423 3.842 -3.238 1.00 92.50 83 LYS A C 1
ATOM 641 O O . LYS A 1 83 ? 14.212 3.239 -2.515 1.00 92.50 83 LYS A O 1
ATOM 646 N N . ASN A 1 84 ? 12.681 4.852 -2.780 1.00 96.50 84 ASN A N 1
ATOM 647 C CA . ASN A 1 84 ? 12.728 5.351 -1.402 1.00 96.50 84 ASN A CA 1
ATOM 648 C C . ASN A 1 84 ? 11.357 5.238 -0.725 1.00 96.50 84 ASN A C 1
ATOM 650 O O . ASN A 1 84 ? 10.740 6.248 -0.386 1.00 96.50 84 ASN A O 1
ATOM 654 N N . LEU A 1 85 ? 10.870 4.005 -0.545 1.00 97.12 85 LEU A N 1
ATOM 655 C CA . LEU A 1 85 ? 9.571 3.765 0.085 1.00 97.12 85 LEU A CA 1
ATOM 656 C C . LEU A 1 85 ? 9.528 4.361 1.505 1.00 97.12 85 LEU A C 1
ATOM 658 O O . LEU A 1 85 ? 10.447 4.126 2.298 1.00 97.12 85 LEU A O 1
ATOM 662 N N . PRO A 1 86 ? 8.455 5.087 1.859 1.00 97.19 86 PRO A N 1
ATOM 663 C CA . PRO A 1 86 ? 8.296 5.644 3.190 1.00 97.19 86 PRO A CA 1
ATOM 664 C C . PRO A 1 86 ? 8.028 4.529 4.203 1.00 97.19 86 PRO A C 1
ATOM 666 O O . PRO A 1 86 ? 7.193 3.654 3.987 1.00 97.19 86 PRO A O 1
ATOM 669 N N . THR A 1 87 ? 8.723 4.585 5.335 1.00 95.94 87 THR A N 1
ATOM 670 C CA . THR A 1 87 ? 8.542 3.648 6.457 1.00 95.94 87 THR A CA 1
ATOM 671 C C . THR A 1 87 ? 7.840 4.284 7.654 1.00 95.94 87 THR A C 1
ATOM 673 O O . THR A 1 87 ? 7.518 3.591 8.616 1.00 95.94 87 THR A O 1
ATOM 676 N N . SER A 1 88 ? 7.600 5.596 7.623 1.00 97.69 88 SER A N 1
ATOM 677 C CA . SER A 1 88 ? 6.803 6.308 8.623 1.00 97.69 88 SER A CA 1
ATOM 678 C C . SER A 1 88 ? 5.306 6.105 8.389 1.00 97.69 88 SER A C 1
ATOM 680 O O . SER A 1 88 ? 4.884 5.763 7.286 1.00 97.69 88 SER A O 1
ATOM 682 N N . GLU A 1 89 ? 4.497 6.355 9.419 1.00 97.56 89 GLU A N 1
ATOM 683 C CA . GLU A 1 89 ? 3.046 6.440 9.250 1.00 97.56 89 GLU A CA 1
ATOM 684 C C . GLU A 1 89 ? 2.675 7.633 8.357 1.00 97.56 89 GLU A C 1
ATOM 686 O O . GLU A 1 89 ? 3.259 8.715 8.460 1.00 97.56 89 GLU A O 1
ATOM 691 N N . ILE A 1 90 ? 1.695 7.421 7.485 1.00 98.44 90 ILE A N 1
ATOM 692 C CA . ILE A 1 90 ? 1.181 8.396 6.529 1.00 98.44 90 ILE A CA 1
ATOM 693 C C . ILE A 1 90 ? -0.316 8.566 6.787 1.00 98.44 90 ILE A C 1
ATOM 695 O O . ILE A 1 90 ? -1.039 7.566 6.823 1.00 98.44 90 ILE A O 1
ATOM 699 N N . PRO A 1 91 ? -0.807 9.801 6.973 1.00 98.12 91 PRO A N 1
ATOM 700 C CA . PRO A 1 91 ? -2.230 10.045 7.149 1.00 98.12 91 PRO A CA 1
ATOM 701 C C . PRO A 1 91 ? -3.004 9.758 5.858 1.00 98.12 91 PRO A C 1
ATOM 703 O O . PRO A 1 91 ? -2.565 10.096 4.760 1.00 98.12 91 PRO A O 1
ATOM 706 N N . CYS A 1 92 ? -4.180 9.156 6.003 1.00 98.44 92 CYS A N 1
ATOM 707 C CA . CYS A 1 92 ? -5.178 9.087 4.941 1.00 98.44 92 CYS A CA 1
ATOM 708 C C . CYS A 1 92 ? -6.060 10.352 4.955 1.00 98.44 92 CYS A C 1
ATOM 710 O O . CYS A 1 92 ? -5.878 11.240 5.785 1.00 98.44 92 CYS A O 1
ATOM 712 N N . GLU A 1 93 ? -7.066 10.431 4.078 1.00 97.12 93 GLU A N 1
ATOM 713 C CA . GLU A 1 93 ? -8.010 11.567 4.041 1.00 97.12 93 GLU A CA 1
ATOM 714 C C . GLU A 1 93 ? -8.837 11.730 5.335 1.00 97.12 93 GLU A C 1
ATOM 716 O O . GLU A 1 93 ? -9.415 12.787 5.578 1.00 97.12 93 GLU A O 1
ATOM 721 N N . SER A 1 94 ? -8.898 10.694 6.177 1.00 94.12 94 SER A N 1
ATOM 722 C CA . SER A 1 94 ? -9.526 10.739 7.499 1.00 94.12 94 SER A CA 1
ATOM 723 C C . SER A 1 94 ? -8.483 10.995 8.589 1.00 94.12 94 SER A C 1
ATOM 725 O O . SER A 1 94 ? -7.504 10.258 8.682 1.00 94.12 94 SER A O 1
ATOM 727 N N . GLU A 1 95 ? -8.742 11.964 9.476 1.00 88.75 95 GLU A N 1
ATOM 728 C CA . GLU A 1 95 ? -7.833 12.373 10.568 1.00 88.75 95 GLU A CA 1
ATOM 729 C C . GLU A 1 95 ? -7.423 11.229 11.513 1.00 88.75 95 GLU A C 1
ATOM 731 O O . GLU A 1 95 ? -6.362 11.273 12.132 1.00 88.75 95 GLU A O 1
ATOM 736 N N . ASN A 1 96 ? -8.247 10.185 11.601 1.00 95.75 96 ASN A N 1
ATOM 737 C CA . ASN A 1 96 ? -8.045 9.052 12.499 1.00 95.75 96 ASN A CA 1
ATOM 738 C C . ASN A 1 96 ? -7.522 7.796 11.794 1.00 95.75 96 ASN A C 1
ATOM 740 O O . ASN A 1 96 ? -7.458 6.734 12.417 1.00 95.75 96 ASN A O 1
ATOM 744 N N . THR A 1 97 ? -7.200 7.887 10.502 1.00 98.00 97 THR A N 1
ATOM 745 C CA . THR A 1 97 ? -6.726 6.753 9.707 1.00 98.00 97 THR A CA 1
ATOM 746 C C . THR A 1 97 ? -5.330 7.032 9.179 1.00 98.00 97 THR A C 1
ATOM 748 O O . THR A 1 97 ? -5.086 8.048 8.534 1.00 98.00 97 THR A O 1
ATOM 751 N N . MET A 1 98 ? -4.413 6.106 9.430 1.00 98.50 98 MET A N 1
ATOM 752 C CA . MET A 1 98 ? -3.043 6.163 8.935 1.00 98.50 98 MET A CA 1
ATOM 753 C C . MET A 1 98 ? -2.669 4.834 8.293 1.00 98.50 98 MET A C 1
ATOM 755 O O . MET A 1 98 ? -3.242 3.794 8.622 1.00 98.50 98 MET A O 1
ATOM 759 N N . PHE A 1 99 ? -1.686 4.853 7.403 1.00 98.69 99 PHE A N 1
ATOM 760 C CA . PHE A 1 99 ? -1.081 3.640 6.879 1.00 98.69 99 PHE A CA 1
ATOM 761 C C . PHE A 1 99 ? 0.441 3.696 6.942 1.00 98.69 99 PHE A C 1
ATOM 763 O O . PHE A 1 99 ? 1.039 4.761 7.052 1.00 98.69 99 PHE A O 1
ATOM 770 N N . GLN A 1 100 ? 1.071 2.533 6.884 1.00 98.50 100 GLN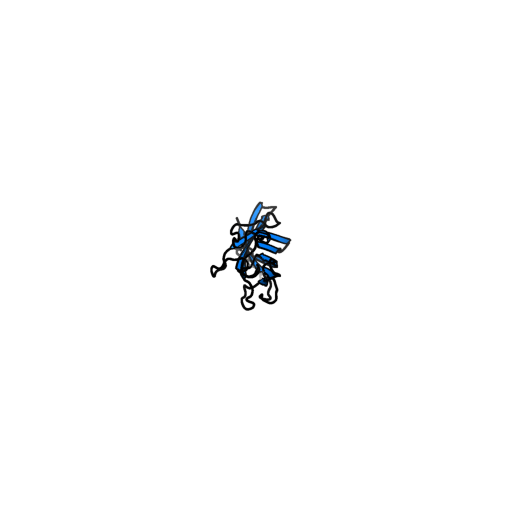 A N 1
ATOM 771 C CA . GLN A 1 100 ? 2.516 2.375 6.910 1.00 98.50 100 GLN A CA 1
ATOM 772 C C . GLN A 1 100 ? 2.915 1.266 5.942 1.00 98.50 100 GLN A C 1
ATOM 774 O O . GLN A 1 100 ? 2.203 0.266 5.807 1.00 98.50 100 GLN A O 1
ATOM 779 N N . LEU A 1 101 ? 4.069 1.435 5.299 1.00 98.69 101 LEU A N 1
ATOM 780 C CA . LEU A 1 101 ? 4.696 0.403 4.484 1.00 98.69 101 LEU A CA 1
ATOM 781 C C . LEU A 1 101 ? 5.907 -0.171 5.220 1.00 98.69 101 LEU A C 1
ATOM 783 O O . LEU A 1 101 ? 6.683 0.556 5.842 1.00 98.69 101 LEU A O 1
ATOM 787 N N . SER A 1 102 ? 6.085 -1.484 5.134 1.00 98.56 102 SER A N 1
ATOM 788 C CA . SER A 1 102 ? 7.269 -2.164 5.658 1.00 98.56 102 SER A CA 1
ATOM 789 C C . SER A 1 102 ? 7.727 -3.281 4.719 1.00 98.56 102 SER A C 1
ATOM 791 O O . SER A 1 102 ? 6.962 -3.691 3.841 1.00 98.56 102 SER A O 1
ATOM 793 N N . PRO A 1 103 ? 8.949 -3.816 4.894 1.00 98.44 103 PRO A N 1
ATOM 794 C CA . PRO A 1 103 ? 9.396 -4.982 4.141 1.00 98.44 103 PRO A CA 1
ATOM 795 C C . PRO A 1 103 ? 8.430 -6.163 4.268 1.00 98.44 103 PRO A C 1
ATOM 797 O O . PRO A 1 103 ? 7.727 -6.317 5.276 1.00 98.44 103 PRO A O 1
ATOM 800 N N . VAL A 1 104 ? 8.394 -7.007 3.240 1.00 98.19 104 VAL A N 1
ATOM 801 C CA . VAL A 1 104 ? 7.722 -8.310 3.324 1.00 98.19 104 VAL A CA 1
ATOM 802 C C . VAL A 1 104 ? 8.580 -9.290 4.144 1.00 98.19 104 VAL A C 1
ATOM 804 O O . VAL A 1 104 ? 9.773 -9.046 4.329 1.00 98.19 104 VAL A O 1
ATOM 807 N N . PRO A 1 105 ? 8.035 -10.422 4.631 1.00 97.62 105 PRO A N 1
ATOM 808 C CA . PRO A 1 105 ? 8.798 -11.361 5.463 1.00 97.62 105 PRO A CA 1
ATOM 809 C C . PRO A 1 105 ? 10.068 -11.945 4.822 1.00 97.62 105 PRO A C 1
ATOM 811 O O . PRO A 1 105 ? 10.974 -12.342 5.549 1.00 97.62 105 PRO A O 1
ATOM 814 N N . SER A 1 106 ? 10.163 -11.990 3.485 1.00 95.75 106 SER A N 1
ATOM 815 C CA . SER A 1 106 ? 11.392 -12.389 2.773 1.00 95.75 106 SER A CA 1
ATOM 816 C C . SER A 1 106 ? 12.514 -11.349 2.860 1.00 95.75 106 SER A C 1
ATOM 818 O O . SER A 1 106 ? 13.652 -11.660 2.522 1.00 95.75 106 SER A O 1
ATOM 820 N N . GLY A 1 107 ? 12.211 -10.133 3.320 1.00 96.75 107 GLY A N 1
ATOM 821 C CA . GLY A 1 107 ? 13.126 -8.995 3.362 1.00 96.75 107 GLY A CA 1
ATOM 822 C C . GLY A 1 107 ? 13.024 -8.068 2.150 1.00 96.75 107 GLY A C 1
ATOM 823 O O . GLY A 1 107 ? 13.613 -6.990 2.182 1.00 96.75 107 GLY A O 1
ATOM 824 N N . ASP A 1 108 ? 12.266 -8.437 1.111 1.00 97.00 108 ASP A N 1
ATOM 825 C CA . ASP A 1 108 ? 12.066 -7.567 -0.048 1.00 97.00 108 ASP A CA 1
ATOM 826 C C . ASP A 1 108 ? 11.270 -6.312 0.347 1.00 97.00 108 ASP A C 1
ATOM 828 O O . ASP A 1 108 ? 10.318 -6.368 1.133 1.00 97.00 108 ASP A O 1
ATOM 832 N N . PHE A 1 109 ? 11.670 -5.159 -0.188 1.00 97.75 109 PHE A N 1
ATOM 833 C CA . PHE A 1 109 ? 10.967 -3.902 0.040 1.00 97.75 109 PHE A CA 1
ATOM 834 C C . PHE A 1 109 ? 11.144 -2.961 -1.148 1.00 97.75 109 PHE A C 1
ATOM 836 O O . PHE A 1 109 ? 12.196 -2.347 -1.321 1.00 97.75 109 PHE A O 1
ATOM 843 N N . HIS A 1 110 ? 10.121 -2.897 -1.995 1.00 97.19 110 HIS A N 1
ATOM 844 C CA . HIS A 1 110 ? 10.087 -2.059 -3.193 1.00 97.19 110 HIS A CA 1
ATOM 845 C C . HIS A 1 110 ? 8.634 -1.822 -3.635 1.00 97.19 110 HIS A C 1
ATOM 847 O O . HIS A 1 110 ? 7.697 -2.389 -3.079 1.00 97.19 110 HIS A O 1
ATOM 853 N N . GLU A 1 111 ? 8.418 -1.027 -4.680 1.00 97.50 111 GLU A N 1
ATOM 854 C CA . GLU A 1 111 ? 7.108 -0.521 -5.126 1.00 97.50 111 GLU A CA 1
ATOM 855 C C . GLU A 1 111 ? 6.105 -1.612 -5.551 1.00 97.50 111 GLU A C 1
ATOM 857 O O . GLU A 1 111 ? 4.920 -1.351 -5.734 1.00 97.50 111 GLU A O 1
ATOM 862 N N . ALA A 1 112 ? 6.566 -2.854 -5.690 1.00 97.25 112 ALA A N 1
ATOM 863 C CA . ALA A 1 112 ? 5.761 -4.012 -6.070 1.00 97.25 112 ALA A CA 1
ATOM 864 C C . ALA A 1 112 ? 5.852 -5.173 -5.056 1.00 97.25 112 ALA A C 1
ATOM 866 O O . ALA A 1 112 ? 5.344 -6.260 -5.334 1.00 97.25 112 ALA A O 1
ATOM 867 N N . ALA A 1 113 ? 6.511 -4.960 -3.910 1.00 98.25 113 ALA A N 1
ATOM 868 C CA . ALA A 1 113 ? 6.573 -5.901 -2.794 1.00 98.25 113 ALA A CA 1
ATOM 869 C C . ALA A 1 113 ? 6.729 -5.142 -1.467 1.00 98.25 113 ALA A C 1
ATOM 871 O O . ALA A 1 113 ? 7.801 -4.625 -1.147 1.00 98.25 113 ALA A O 1
ATOM 872 N N . PHE A 1 114 ? 5.650 -5.083 -0.693 1.00 98.62 114 PHE A N 1
ATOM 873 C CA . PHE A 1 114 ? 5.612 -4.424 0.610 1.00 98.62 114 PHE A CA 1
ATOM 874 C C . PHE A 1 114 ? 4.520 -5.032 1.492 1.00 98.62 114 PHE A C 1
ATOM 876 O O . PHE A 1 114 ? 3.551 -5.620 1.015 1.00 98.62 114 PHE A O 1
ATOM 883 N N . THR A 1 115 ? 4.661 -4.880 2.801 1.00 98.62 115 THR A N 1
ATOM 884 C CA . THR A 1 115 ? 3.573 -5.101 3.752 1.00 98.62 115 THR A CA 1
ATOM 885 C C . THR A 1 115 ? 2.865 -3.772 3.972 1.00 98.62 115 THR A C 1
ATOM 887 O O . THR A 1 115 ? 3.503 -2.792 4.355 1.00 98.62 115 THR A O 1
ATOM 890 N N . LEU A 1 116 ? 1.558 -3.734 3.727 1.00 98.75 116 LEU A N 1
ATOM 891 C CA . LEU A 1 116 ? 0.704 -2.599 4.058 1.00 98.75 116 LEU A CA 1
ATOM 892 C C . LEU A 1 116 ? 0.122 -2.812 5.454 1.00 98.75 116 LEU A C 1
ATOM 894 O O . LEU A 1 116 ? -0.487 -3.847 5.709 1.00 98.75 116 LEU A O 1
ATOM 898 N N . SER A 1 117 ? 0.265 -1.826 6.332 1.00 98.50 117 SER A N 1
ATOM 899 C CA . SER A 1 117 ? -0.427 -1.756 7.619 1.00 98.50 117 SER A CA 1
ATOM 900 C C . SER A 1 117 ? -1.346 -0.543 7.618 1.00 98.50 117 SER A C 1
ATOM 902 O O . SER A 1 117 ? -0.917 0.543 7.239 1.00 98.50 117 SER A O 1
ATOM 904 N N . VAL A 1 118 ? -2.596 -0.715 8.032 1.00 98.56 118 VAL A N 1
ATOM 905 C CA . VAL A 1 118 ? -3.573 0.363 8.213 1.00 98.56 118 VAL A CA 1
ATOM 906 C C . VAL A 1 118 ? -3.950 0.416 9.687 1.00 98.56 118 VAL A C 1
ATOM 908 O O . VAL A 1 118 ? -4.186 -0.614 10.324 1.00 98.56 118 VAL A O 1
ATOM 911 N N . ARG A 1 119 ? -4.017 1.627 10.233 1.00 97.94 119 ARG A N 1
ATOM 912 C CA . ARG A 1 119 ? -4.417 1.907 11.608 1.00 97.94 119 ARG A CA 1
ATOM 913 C C . ARG A 1 119 ? -5.596 2.868 11.603 1.00 97.94 119 ARG A C 1
ATOM 915 O O . ARG A 1 119 ? -5.539 3.897 10.937 1.00 97.94 119 ARG A O 1
ATOM 922 N N . ARG A 1 120 ? -6.639 2.544 12.368 1.00 97.00 120 ARG A N 1
ATOM 923 C CA . ARG A 1 120 ? -7.800 3.413 12.607 1.00 97.00 120 ARG A CA 1
ATOM 924 C C . ARG A 1 120 ? -7.981 3.600 14.107 1.00 97.00 120 ARG A C 1
ATOM 926 O O . ARG A 1 120 ? -8.003 2.609 14.832 1.00 97.00 120 ARG A O 1
ATOM 933 N N . THR A 1 121 ? -8.114 4.836 14.570 1.00 95.94 121 THR A N 1
ATOM 934 C CA . THR A 1 121 ? -8.381 5.134 15.985 1.00 95.94 121 THR A CA 1
ATOM 935 C C . THR A 1 121 ? -9.789 5.694 16.150 1.00 95.94 121 THR A C 1
ATOM 937 O O . THR A 1 121 ? -10.087 6.800 15.712 1.00 95.94 121 THR A O 1
ATOM 940 N N . ASP A 1 122 ? -10.653 4.941 16.819 1.00 92.38 122 ASP A N 1
ATOM 941 C CA . ASP A 1 122 ? -12.015 5.363 17.128 1.00 92.38 122 ASP A CA 1
ATOM 942 C C . ASP A 1 122 ? -12.061 5.990 18.525 1.00 92.38 122 ASP A C 1
ATOM 944 O O . ASP A 1 122 ? -11.409 5.513 19.459 1.00 92.38 122 ASP A O 1
ATOM 948 N N . VAL A 1 123 ? -12.845 7.057 18.677 1.00 90.06 123 VAL A N 1
ATOM 949 C CA . VAL A 1 123 ? -13.097 7.705 19.968 1.00 90.06 123 VAL A CA 1
ATOM 950 C C . VAL A 1 123 ? -14.571 7.543 20.301 1.00 90.06 123 VAL A C 1
ATOM 952 O O . VAL A 1 123 ? -15.433 8.036 19.574 1.00 90.06 123 VAL A O 1
ATOM 955 N N . ASP A 1 124 ? -14.868 6.857 21.400 1.00 86.81 124 ASP A N 1
ATOM 956 C CA . ASP A 1 124 ? -16.232 6.772 21.912 1.00 86.81 124 ASP A CA 1
ATOM 957 C C . ASP A 1 124 ? -16.646 8.147 22.456 1.00 86.81 124 ASP A C 1
ATOM 959 O O . ASP A 1 124 ? -16.087 8.637 23.436 1.00 86.81 124 ASP A O 1
ATOM 963 N N . GLY A 1 125 ? -17.628 8.785 21.818 1.00 84.75 125 GLY A N 1
ATOM 964 C CA . GLY A 1 125 ? -18.088 10.123 22.197 1.00 84.75 125 GLY A CA 1
ATOM 965 C C . GLY A 1 125 ? -18.719 10.211 23.592 1.00 84.75 125 GLY A C 1
ATOM 966 O O . GLY A 1 125 ? -18.768 11.302 24.156 1.00 84.75 125 GLY A O 1
ATOM 967 N N . ALA A 1 126 ? -19.190 9.098 24.162 1.00 85.31 126 ALA A N 1
ATOM 968 C CA . ALA A 1 126 ? -19.795 9.066 25.492 1.00 85.31 126 ALA A CA 1
ATOM 969 C C . ALA A 1 126 ? -18.761 8.809 26.595 1.00 85.31 126 ALA A C 1
ATOM 971 O O . ALA A 1 126 ? -18.833 9.423 27.659 1.00 85.31 126 ALA A O 1
ATOM 972 N N . SER A 1 127 ? -17.810 7.901 26.358 1.00 86.44 127 SER A N 1
ATOM 973 C CA . SER A 1 127 ? -16.805 7.516 27.360 1.00 86.44 127 SER A CA 1
ATOM 974 C C . SER A 1 127 ? -15.451 8.215 27.191 1.00 86.44 127 SER A C 1
ATOM 976 O O . SER A 1 127 ? -14.641 8.208 28.117 1.00 86.44 127 SER A O 1
ATOM 978 N N . GLY A 1 128 ? -15.186 8.812 26.027 1.00 86.31 128 GLY A N 1
ATOM 979 C CA . GLY A 1 128 ? -13.888 9.378 25.651 1.00 86.31 128 GLY A CA 1
ATOM 980 C C . GLY A 1 128 ? -12.794 8.330 25.416 1.00 86.31 128 GLY A C 1
ATOM 981 O O . GLY A 1 128 ? -11.645 8.699 25.170 1.00 86.31 128 GLY A O 1
ATOM 982 N N . VAL A 1 129 ? -13.123 7.037 25.504 1.00 88.75 129 VAL A N 1
ATOM 983 C CA . VAL A 1 129 ? -12.163 5.938 25.357 1.00 88.75 129 VAL A CA 1
ATOM 984 C C . VAL A 1 129 ? -11.700 5.842 23.908 1.00 88.75 129 VAL A C 1
ATOM 986 O O . VAL A 1 129 ? -12.509 5.889 22.976 1.00 88.75 129 VAL A O 1
ATOM 989 N N . ARG A 1 130 ? -10.386 5.680 23.725 1.00 91.69 130 ARG A N 1
ATOM 990 C CA . ARG A 1 130 ? -9.762 5.476 22.419 1.00 91.69 130 ARG A CA 1
ATOM 991 C C . ARG A 1 130 ? -9.578 3.990 22.163 1.00 91.69 130 ARG A C 1
ATOM 993 O O . ARG A 1 130 ? -9.012 3.269 22.981 1.00 91.69 130 ARG A O 1
ATOM 1000 N N . THR A 1 131 ? -10.059 3.538 21.015 1.00 93.31 131 THR A N 1
ATOM 1001 C CA . THR A 1 131 ? -9.846 2.171 20.547 1.00 93.31 131 THR A CA 1
ATOM 1002 C C . THR A 1 131 ? -9.094 2.222 19.235 1.00 93.31 131 THR A C 1
ATOM 1004 O O . THR A 1 131 ? -9.601 2.736 18.241 1.00 93.31 131 THR A O 1
ATOM 1007 N N . THR A 1 132 ? -7.889 1.669 19.224 1.00 95.56 132 THR A N 1
ATOM 1008 C CA . THR A 1 132 ? -7.056 1.622 18.026 1.00 95.56 132 THR A CA 1
ATOM 1009 C C . THR A 1 132 ? -7.161 0.239 17.394 1.00 95.56 132 THR A C 1
ATOM 1011 O O . THR A 1 132 ? -6.857 -0.773 18.022 1.00 95.56 132 THR A O 1
ATOM 1014 N N . TYR A 1 133 ? -7.588 0.186 16.139 1.00 97.00 133 TYR A N 1
ATOM 1015 C CA . TYR A 1 133 ? -7.587 -1.013 15.312 1.00 97.00 133 TYR A CA 1
ATOM 1016 C C . TYR A 1 133 ? -6.385 -0.994 14.379 1.00 97.00 133 TYR A C 1
ATOM 1018 O O . TYR A 1 133 ? -6.015 0.050 13.837 1.00 97.00 133 TYR A O 1
ATOM 1026 N N . THR A 1 134 ? -5.782 -2.156 14.156 1.00 97.69 134 THR A N 1
ATOM 1027 C CA . THR A 1 134 ? -4.691 -2.307 13.188 1.00 97.69 134 THR A CA 1
ATOM 1028 C C . THR A 1 134 ? -4.881 -3.585 12.400 1.00 97.69 134 THR A C 1
ATOM 1030 O O . THR A 1 134 ? -5.049 -4.644 13.005 1.00 97.69 134 THR A O 1
ATOM 1033 N N . GLY A 1 135 ? -4.829 -3.476 11.076 1.00 98.06 135 GLY A N 1
ATOM 1034 C CA . GLY A 1 135 ? -4.854 -4.596 10.142 1.00 98.06 135 GLY A CA 1
ATOM 1035 C C . GLY A 1 135 ? -3.732 -4.444 9.126 1.00 98.06 135 GLY A C 1
ATOM 1036 O O . GLY A 1 135 ? -3.377 -3.327 8.757 1.00 98.06 135 GLY A O 1
ATOM 1037 N N . GLY A 1 136 ? -3.155 -5.554 8.678 1.00 98.06 136 GLY A N 1
ATOM 1038 C CA . GLY A 1 136 ? -2.064 -5.515 7.713 1.00 98.06 136 GLY A CA 1
ATOM 1039 C C . GLY A 1 136 ? -2.053 -6.713 6.782 1.00 98.06 136 GLY A C 1
ATOM 1040 O O . GLY A 1 136 ? -2.614 -7.759 7.098 1.00 98.06 136 GLY A O 1
ATOM 1041 N N . GLN A 1 137 ? -1.431 -6.541 5.619 1.00 98.38 137 GLN A N 1
ATOM 1042 C CA . GLN A 1 137 ? -1.339 -7.574 4.597 1.00 98.38 137 GLN A CA 1
ATOM 1043 C C . GLN A 1 137 ? -0.059 -7.436 3.775 1.00 98.38 137 GLN A C 1
ATOM 1045 O O . GLN A 1 137 ? 0.380 -6.333 3.451 1.00 98.38 137 GLN A O 1
ATOM 1050 N N . VAL A 1 138 ? 0.517 -8.578 3.407 1.00 98.56 138 VAL A N 1
ATOM 1051 C CA . VAL A 1 138 ? 1.639 -8.658 2.470 1.00 98.56 138 VAL A CA 1
ATOM 1052 C C . VAL A 1 138 ? 1.109 -8.523 1.046 1.00 98.56 138 VAL A C 1
ATOM 1054 O O . VAL A 1 138 ? 0.220 -9.268 0.632 1.00 98.56 138 VAL A O 1
ATOM 1057 N N . ILE A 1 139 ? 1.685 -7.597 0.286 1.00 98.56 139 ILE A N 1
ATOM 1058 C CA . ILE A 1 139 ? 1.298 -7.288 -1.086 1.00 98.56 139 ILE A CA 1
ATOM 1059 C C . ILE A 1 139 ? 2.517 -7.468 -1.983 1.00 98.56 139 ILE A C 1
ATOM 1061 O O . ILE A 1 139 ? 3.537 -6.807 -1.817 1.00 98.56 139 ILE A O 1
ATOM 1065 N N . THR A 1 140 ? 2.402 -8.379 -2.941 1.00 98.50 140 THR A N 1
ATOM 1066 C CA . THR A 1 140 ? 3.386 -8.628 -3.996 1.00 98.50 140 THR A CA 1
ATOM 1067 C C . THR A 1 140 ? 2.720 -8.533 -5.369 1.00 98.50 140 THR A C 1
ATOM 1069 O O . THR A 1 140 ? 1.500 -8.353 -5.475 1.00 98.50 140 THR A O 1
ATOM 1072 N N . ALA A 1 141 ? 3.510 -8.655 -6.436 1.00 98.06 141 ALA A N 1
ATOM 1073 C CA . ALA A 1 141 ? 3.025 -8.528 -7.804 1.00 98.06 141 ALA A CA 1
ATOM 1074 C C . ALA A 1 141 ? 3.427 -9.692 -8.718 1.00 98.06 141 ALA A C 1
ATOM 1076 O O . ALA A 1 141 ? 4.448 -10.346 -8.505 1.00 98.06 141 ALA A O 1
ATOM 1077 N N . ASN A 1 142 ? 2.641 -9.887 -9.779 1.00 97.25 142 ASN A N 1
ATOM 1078 C CA . ASN A 1 142 ? 2.950 -10.707 -10.957 1.00 97.25 142 ASN A CA 1
ATOM 1079 C C . ASN A 1 142 ? 3.269 -12.193 -10.708 1.00 97.25 142 ASN A C 1
ATOM 1081 O O . ASN A 1 142 ? 4.016 -12.812 -11.465 1.00 97.25 142 ASN A O 1
ATOM 1085 N N . GLN A 1 143 ? 2.690 -12.783 -9.668 1.00 96.44 143 GLN A N 1
ATOM 1086 C CA . GLN A 1 143 ? 2.829 -14.196 -9.325 1.00 96.44 143 GLN A CA 1
ATOM 1087 C C . GLN A 1 143 ? 1.439 -14.775 -9.021 1.00 96.44 143 GLN A C 1
ATOM 1089 O O . GLN A 1 143 ? 1.081 -14.936 -7.859 1.00 96.44 143 GLN A O 1
ATOM 1094 N N . PRO A 1 144 ? 0.628 -15.122 -10.037 1.00 94.00 144 PRO A N 1
ATOM 1095 C CA . PRO A 1 144 ? -0.787 -15.470 -9.846 1.00 94.00 144 PRO A CA 1
ATOM 1096 C C . PRO A 1 144 ? -1.018 -16.736 -9.003 1.00 94.00 144 PRO A C 1
ATOM 1098 O O . PRO A 1 144 ? -2.136 -16.986 -8.561 1.00 94.00 144 P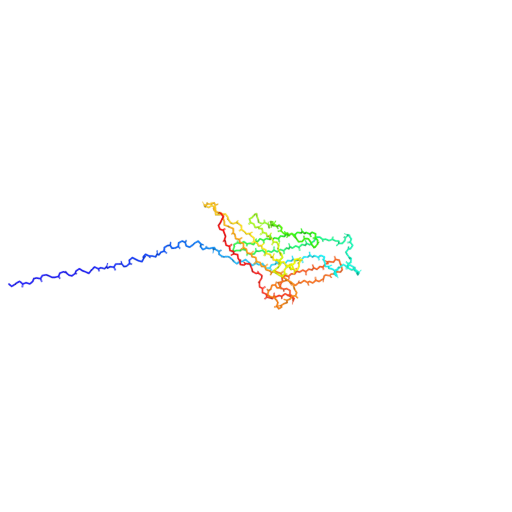RO A O 1
ATOM 1101 N N . THR A 1 145 ? 0.027 -17.536 -8.778 1.00 95.12 145 THR A N 1
ATOM 1102 C CA . THR A 1 145 ? 0.021 -18.719 -7.906 1.00 95.12 145 THR A CA 1
ATOM 1103 C C . THR A 1 145 ? 0.383 -18.407 -6.452 1.00 95.12 145 THR A C 1
ATOM 1105 O O . THR A 1 145 ? 0.339 -19.305 -5.617 1.00 95.12 145 THR A O 1
ATOM 1108 N N . VAL A 1 146 ? 0.788 -17.172 -6.146 1.00 96.06 146 VAL A N 1
ATOM 1109 C CA . VAL A 1 146 ? 1.189 -16.733 -4.808 1.00 96.06 146 VAL A CA 1
ATOM 1110 C C . VAL A 1 146 ? 0.065 -15.921 -4.187 1.00 96.06 146 VAL A C 1
ATOM 1112 O O . VAL A 1 146 ? -0.401 -14.926 -4.739 1.00 96.06 146 VAL A O 1
ATOM 1115 N N . ASP A 1 147 ? -0.341 -16.333 -2.991 1.00 96.38 147 ASP A N 1
ATOM 1116 C CA . ASP A 1 147 ? -1.493 -15.777 -2.287 1.00 96.38 147 ASP A CA 1
ATOM 1117 C C . ASP A 1 147 ? -1.382 -14.289 -1.944 1.00 96.38 147 ASP A C 1
ATOM 1119 O O . ASP A 1 147 ? -2.405 -13.641 -1.743 1.00 96.38 147 ASP A O 1
ATOM 1123 N N . THR A 1 148 ? -0.172 -13.743 -1.870 1.00 97.19 148 THR A N 1
ATOM 1124 C CA . THR A 1 148 ? 0.073 -12.321 -1.595 1.00 97.19 148 THR A CA 1
ATOM 1125 C C . THR A 1 148 ? 0.176 -11.487 -2.870 1.00 97.19 148 THR A C 1
ATOM 1127 O O . THR A 1 148 ? 0.361 -10.275 -2.793 1.00 97.19 148 THR A O 1
ATOM 1130 N N . SER A 1 149 ? 0.076 -12.103 -4.053 1.00 97.81 149 SER A N 1
ATOM 1131 C CA . SER A 1 149 ? 0.322 -11.439 -5.333 1.00 97.81 149 SER A CA 1
ATOM 1132 C C . SER A 1 149 ? -0.898 -10.684 -5.849 1.00 97.81 149 SER A C 1
ATOM 1134 O O . SER A 1 149 ? -1.482 -11.013 -6.879 1.00 97.81 149 SER A O 1
ATOM 1136 N N . TYR A 1 150 ? -1.338 -9.688 -5.088 1.00 98.25 150 TYR A N 1
ATOM 1137 C CA . TYR A 1 150 ? -2.548 -8.922 -5.379 1.00 98.25 150 TYR A CA 1
ATOM 1138 C C . TYR A 1 150 ? -2.394 -7.962 -6.563 1.00 98.25 150 TYR A C 1
ATOM 1140 O O . TYR A 1 150 ? -3.393 -7.607 -7.188 1.00 98.25 150 TYR A O 1
ATOM 1148 N N . LEU A 1 151 ? -1.167 -7.547 -6.888 1.00 98.31 151 LEU A N 1
ATOM 1149 C CA . LEU A 1 151 ? -0.904 -6.556 -7.928 1.00 98.31 151 LEU A CA 1
ATOM 1150 C C . LEU A 1 151 ? -0.549 -7.201 -9.272 1.00 98.31 151 LEU A C 1
ATOM 1152 O O . LEU A 1 151 ? 0.266 -8.117 -9.364 1.00 98.31 151 LEU A O 1
ATOM 1156 N N . SER A 1 152 ? -1.127 -6.668 -10.345 1.00 98.12 152 SER A N 1
ATOM 1157 C CA . SER A 1 152 ? -0.636 -6.861 -11.709 1.00 98.12 152 SER A CA 1
ATOM 1158 C C . SER A 1 152 ? 0.083 -5.602 -12.164 1.00 98.12 152 SER A C 1
ATOM 1160 O O . SER A 1 152 ? -0.564 -4.580 -12.385 1.00 98.12 152 SER A O 1
ATOM 1162 N N . CYS A 1 153 ? 1.400 -5.687 -12.310 1.00 97.50 153 CYS A N 1
ATOM 1163 C CA . CYS A 1 153 ? 2.278 -4.598 -12.714 1.00 97.50 153 CYS A CA 1
ATOM 1164 C C . CYS A 1 153 ? 2.678 -4.740 -14.181 1.00 97.50 153 CYS A C 1
ATOM 1166 O O . CYS A 1 153 ? 3.301 -5.731 -14.568 1.00 97.50 153 CYS A O 1
ATOM 1168 N N . LEU A 1 154 ? 2.345 -3.739 -14.991 1.00 95.88 154 LEU A N 1
ATOM 1169 C CA . LEU A 1 154 ? 2.622 -3.705 -16.424 1.00 95.88 154 LEU A CA 1
ATOM 1170 C C . LEU A 1 154 ? 3.431 -2.457 -16.777 1.00 95.88 154 LEU A C 1
ATOM 1172 O O . LEU A 1 154 ? 3.140 -1.362 -16.298 1.00 95.88 154 LEU A O 1
ATOM 1176 N N . GLY A 1 155 ? 4.440 -2.632 -17.631 1.00 94.31 155 GLY A N 1
ATOM 1177 C CA . GLY A 1 155 ? 5.171 -1.515 -18.222 1.00 94.31 155 GLY A CA 1
ATOM 1178 C C . GLY A 1 155 ? 4.287 -0.750 -19.206 1.00 94.31 155 GLY A C 1
ATOM 1179 O O . GLY A 1 155 ? 3.598 -1.354 -20.030 1.00 94.31 155 GLY A O 1
ATOM 1180 N N . GLY A 1 156 ? 4.298 0.574 -19.098 1.00 88.94 156 GLY A N 1
ATOM 1181 C CA . GLY A 1 156 ? 3.617 1.482 -20.007 1.00 88.94 156 GLY A CA 1
ATOM 1182 C C . GLY A 1 156 ? 4.433 1.788 -21.264 1.00 88.94 156 GLY A C 1
ATOM 1183 O O . GLY A 1 156 ? 5.377 1.087 -21.634 1.00 88.94 156 GLY A O 1
ATOM 1184 N N . ARG A 1 157 ? 4.057 2.878 -21.939 1.00 90.25 157 ARG A N 1
ATOM 1185 C CA . ARG A 1 157 ? 4.851 3.449 -23.040 1.00 90.25 157 ARG A CA 1
ATOM 1186 C C . ARG A 1 157 ? 6.221 3.915 -22.514 1.00 90.25 157 ARG A C 1
ATOM 1188 O O . ARG A 1 157 ? 6.359 4.113 -21.307 1.00 90.25 157 ARG A O 1
ATOM 1195 N N . PRO A 1 158 ? 7.228 4.131 -23.383 1.00 88.81 158 PRO A N 1
ATOM 1196 C CA . PRO A 1 158 ? 8.488 4.729 -22.953 1.00 88.81 158 PRO A CA 1
ATOM 1197 C C . PRO A 1 158 ? 8.238 5.996 -22.131 1.00 88.81 158 PRO A C 1
ATOM 1199 O O . PRO A 1 158 ? 7.449 6.844 -22.550 1.00 88.81 158 PRO A O 1
ATOM 1202 N N . LEU A 1 159 ? 8.906 6.097 -20.981 1.00 91.50 159 LEU A N 1
ATOM 1203 C CA . LEU A 1 159 ? 8.775 7.193 -20.014 1.00 91.50 159 LEU A CA 1
ATOM 1204 C C . LEU A 1 159 ? 7.427 7.279 -19.270 1.00 91.50 159 LEU A C 1
ATOM 1206 O O . LEU A 1 159 ? 7.222 8.221 -18.513 1.00 91.50 159 LEU A O 1
ATOM 1210 N N . ASP A 1 160 ? 6.524 6.305 -19.425 1.00 93.88 160 ASP A N 1
ATOM 1211 C CA . ASP A 1 160 ? 5.318 6.198 -18.586 1.00 93.88 160 ASP A CA 1
ATOM 1212 C C . ASP A 1 160 ? 5.592 5.404 -17.306 1.00 93.88 160 ASP A C 1
ATOM 1214 O O . ASP A 1 160 ? 4.923 5.620 -16.313 1.00 93.88 160 ASP A O 1
ATOM 1218 N N . GLY A 1 161 ? 6.581 4.509 -17.278 1.00 95.56 161 GLY A N 1
ATOM 1219 C CA . GLY A 1 161 ? 6.879 3.715 -16.082 1.00 95.56 161 GLY A CA 1
ATOM 1220 C C . GLY A 1 161 ? 6.064 2.428 -15.976 1.00 95.56 161 GLY A C 1
ATOM 1221 O O . GLY A 1 161 ? 5.607 1.880 -16.979 1.00 95.56 161 GLY A O 1
ATOM 1222 N N . ILE A 1 162 ? 5.937 1.907 -14.759 1.00 97.06 162 ILE A N 1
ATOM 1223 C CA . ILE A 1 162 ? 5.192 0.693 -14.420 1.00 97.06 162 ILE A CA 1
ATOM 1224 C C . ILE A 1 162 ? 3.919 1.089 -13.683 1.00 97.06 162 ILE A C 1
ATOM 1226 O O . ILE A 1 162 ? 3.967 1.849 -12.718 1.00 97.06 162 ILE A O 1
ATOM 1230 N N . ARG A 1 163 ? 2.787 0.527 -14.110 1.00 97.81 163 ARG A N 1
ATOM 1231 C CA . ARG A 1 163 ? 1.486 0.695 -13.459 1.00 97.81 163 ARG A CA 1
ATOM 1232 C C . ARG A 1 163 ? 1.032 -0.633 -12.882 1.00 97.81 163 ARG A C 1
ATOM 1234 O O . ARG A 1 163 ? 0.927 -1.622 -13.607 1.00 97.81 163 ARG A O 1
ATOM 1241 N N . CYS A 1 164 ? 0.751 -0.640 -11.589 1.00 98.31 164 CYS A N 1
ATOM 1242 C CA . CYS A 1 164 ? 0.227 -1.781 -10.862 1.00 98.31 164 CYS A CA 1
ATOM 1243 C C . CYS A 1 164 ? -1.212 -1.525 -10.449 1.00 98.31 164 CYS A C 1
ATOM 1245 O O . CYS A 1 164 ? -1.533 -0.436 -9.984 1.00 98.31 164 CYS A O 1
ATOM 1247 N N . SER A 1 165 ? -2.062 -2.538 -10.580 1.00 98.12 165 SER A N 1
ATOM 1248 C CA . SER A 1 165 ? -3.443 -2.487 -10.099 1.00 98.12 165 SER A CA 1
ATOM 1249 C C . SER A 1 165 ? -3.897 -3.842 -9.564 1.00 98.12 165 SER A C 1
ATOM 1251 O O . SER A 1 165 ? -3.337 -4.882 -9.929 1.00 98.12 165 SER A O 1
ATOM 1253 N N . LEU A 1 166 ? -4.902 -3.829 -8.689 1.00 97.69 166 LEU A N 1
ATOM 1254 C CA . LEU A 1 166 ? -5.561 -5.051 -8.220 1.00 97.69 166 LEU A CA 1
ATOM 1255 C C . LEU A 1 166 ? -6.316 -5.751 -9.353 1.00 97.69 166 LEU A C 1
ATOM 1257 O O . LEU A 1 166 ? -6.753 -5.118 -10.313 1.00 97.69 166 LEU A O 1
ATOM 1261 N N . ASN A 1 167 ? -6.551 -7.054 -9.186 1.00 93.25 167 ASN A N 1
ATOM 1262 C CA . ASN A 1 167 ? -7.421 -7.865 -10.048 1.00 93.25 167 ASN A CA 1
ATOM 1263 C C . ASN A 1 167 ? -7.008 -7.918 -11.531 1.00 93.25 167 ASN A C 1
ATOM 1265 O O . ASN A 1 167 ? -7.817 -8.275 -12.391 1.00 93.25 167 ASN A O 1
ATOM 1269 N N . GLY A 1 168 ? -5.759 -7.589 -11.851 1.00 93.94 168 GLY A N 1
ATOM 1270 C CA . GLY A 1 168 ? -5.238 -7.748 -13.201 1.00 93.94 168 GLY A CA 1
ATOM 1271 C C . GLY A 1 168 ? -4.931 -9.212 -13.568 1.00 93.94 168 GLY A C 1
ATOM 1272 O O . GLY A 1 168 ? -5.092 -10.138 -12.767 1.00 93.94 168 GLY A O 1
ATOM 1273 N N . PRO A 1 169 ? -4.479 -9.455 -14.809 1.00 94.31 169 PRO A N 1
ATOM 1274 C CA . PRO A 1 169 ? -4.297 -10.805 -15.345 1.00 94.31 169 PRO A CA 1
ATOM 1275 C C . PRO A 1 169 ? -3.145 -11.596 -14.706 1.00 94.31 169 PRO A C 1
ATOM 1277 O O . PRO A 1 169 ? -3.117 -12.816 -14.850 1.00 94.31 169 PRO A O 1
ATOM 1280 N N . MET A 1 170 ? -2.209 -10.928 -14.024 1.00 95.56 170 MET A N 1
ATOM 1281 C CA . MET A 1 170 ? -1.023 -11.539 -13.405 1.00 95.56 170 MET A CA 1
ATOM 1282 C C . MET A 1 170 ? -1.089 -11.568 -11.871 1.00 95.56 170 MET A C 1
ATOM 1284 O O . MET A 1 170 ? -0.124 -11.971 -11.227 1.00 95.56 170 MET A O 1
ATOM 1288 N N . SER A 1 171 ? -2.214 -11.157 -11.289 1.00 96.00 171 SER A N 1
ATOM 1289 C CA . SER A 1 171 ? -2.462 -11.193 -9.848 1.00 96.00 171 SER A CA 1
ATOM 1290 C C . SER A 1 171 ? -3.340 -12.374 -9.454 1.00 96.00 171 SER A C 1
ATOM 1292 O O . SER A 1 171 ? -4.094 -12.917 -10.266 1.00 96.00 171 SER A O 1
ATOM 1294 N N . VAL A 1 172 ? -3.300 -12.724 -8.172 1.00 96.31 172 VAL A N 1
ATOM 1295 C CA . VAL A 1 172 ? -4.288 -13.606 -7.559 1.00 96.31 172 VAL A CA 1
ATOM 1296 C C . VAL A 1 172 ? -5.682 -12.973 -7.658 1.00 96.31 172 VAL A C 1
ATOM 1298 O O . VAL A 1 172 ? -5.876 -11.789 -7.388 1.00 96.31 172 VAL A O 1
ATOM 1301 N N . ARG A 1 173 ? -6.681 -13.762 -8.063 1.00 92.94 173 ARG A N 1
ATOM 1302 C CA . ARG A 1 173 ? -8.072 -13.303 -8.225 1.00 92.94 173 ARG A CA 1
ATOM 1303 C C . ARG A 1 173 ? -8.864 -13.461 -6.932 1.00 92.94 173 ARG A C 1
ATOM 1305 O O . ARG A 1 173 ? -9.833 -14.216 -6.883 1.00 92.94 173 ARG A O 1
ATOM 1312 N N . LYS A 1 174 ? -8.428 -12.781 -5.877 1.00 94.31 174 LYS A N 1
ATOM 1313 C CA . LYS A 1 174 ? -9.150 -12.749 -4.603 1.00 94.31 174 LYS A CA 1
ATOM 1314 C C . LYS A 1 174 ? -9.152 -11.339 -4.011 1.00 94.31 174 LYS A C 1
ATOM 1316 O O . LYS A 1 174 ? -8.225 -10.577 -4.288 1.00 94.31 174 LYS A O 1
ATOM 1321 N N . PRO A 1 175 ? -10.158 -10.998 -3.190 1.00 95.38 175 PRO A N 1
ATOM 1322 C CA . PRO A 1 175 ? -10.199 -9.709 -2.516 1.00 95.38 175 PRO A CA 1
ATOM 1323 C C . PRO A 1 175 ? -8.964 -9.492 -1.636 1.00 95.38 175 PRO A C 1
ATOM 1325 O O . PRO A 1 175 ? -8.515 -10.406 -0.939 1.00 95.38 175 PRO A O 1
ATOM 1328 N N . LEU A 1 176 ? -8.436 -8.269 -1.653 1.00 98.00 176 LEU A N 1
ATOM 1329 C CA . LEU A 1 176 ? -7.453 -7.816 -0.678 1.00 98.00 176 LEU A CA 1
ATOM 1330 C C . LEU A 1 176 ? -8.204 -7.420 0.598 1.00 98.00 176 LEU A C 1
ATOM 1332 O O . LEU A 1 176 ? -9.000 -6.483 0.583 1.00 98.00 176 LEU A O 1
ATOM 1336 N N . VAL A 1 177 ? -7.974 -8.164 1.677 1.00 98.12 177 VAL A N 1
ATOM 1337 C CA . VAL A 1 177 ? -8.636 -7.981 2.974 1.00 98.12 177 VAL A CA 1
ATOM 1338 C C . VAL A 1 177 ? -7.578 -7.860 4.064 1.00 98.12 177 VAL A C 1
ATOM 1340 O O . VAL A 1 177 ? -6.589 -8.597 4.050 1.00 98.12 177 VAL A O 1
ATOM 1343 N N . LEU A 1 178 ? -7.792 -6.917 4.980 1.00 98.12 178 LEU A N 1
ATOM 1344 C CA . LEU A 1 178 ? -7.001 -6.707 6.183 1.00 98.12 178 LEU A CA 1
ATOM 1345 C C . LEU A 1 178 ? -7.799 -7.209 7.388 1.00 98.12 178 LEU A C 1
ATOM 1347 O O . LEU A 1 178 ? -8.861 -6.664 7.695 1.00 98.12 178 LEU A O 1
ATOM 1351 N N . ASP A 1 179 ? -7.269 -8.208 8.088 1.00 97.12 179 ASP A N 1
ATOM 1352 C CA . ASP A 1 179 ? -7.823 -8.651 9.366 1.00 97.12 179 ASP A CA 1
ATOM 1353 C C . ASP A 1 179 ? -7.316 -7.720 10.468 1.00 97.12 179 ASP A C 1
ATOM 1355 O O . ASP A 1 179 ? -6.135 -7.731 10.832 1.00 97.12 179 ASP A O 1
ATOM 1359 N N . ALA A 1 180 ? -8.204 -6.867 10.967 1.00 97.06 180 ALA A N 1
ATOM 1360 C CA . ALA A 1 180 ? -7.881 -5.850 11.946 1.00 97.06 180 ALA A CA 1
ATOM 1361 C C . ALA A 1 180 ? -8.253 -6.279 13.362 1.00 97.06 180 ALA A C 1
ATOM 1363 O O . ALA A 1 180 ? -9.296 -6.883 13.608 1.00 97.06 180 ALA A O 1
ATOM 1364 N N . VAL A 1 181 ? -7.403 -5.922 14.320 1.00 96.38 181 VAL A N 1
ATOM 1365 C CA . VAL A 1 181 ? -7.588 -6.277 15.728 1.00 96.38 181 VAL A CA 1
ATOM 1366 C C . VAL A 1 181 ? -7.544 -5.023 16.589 1.00 96.38 181 VAL A C 1
ATOM 1368 O O . VAL A 1 181 ? -6.638 -4.200 16.440 1.00 96.38 181 VAL A O 1
ATOM 1371 N N . SER A 1 182 ? -8.496 -4.896 17.514 1.00 93.38 182 SER A N 1
ATOM 1372 C CA . SER A 1 182 ? -8.551 -3.777 18.446 1.00 93.38 182 SER A CA 1
ATOM 1373 C C . SER A 1 182 ? -7.499 -3.882 19.550 1.00 93.38 182 SER A C 1
ATOM 1375 O O . SER A 1 182 ? -7.158 -4.962 20.051 1.00 93.38 182 SER A O 1
ATOM 1377 N N . ARG A 1 183 ? -6.995 -2.723 19.957 1.00 86.94 183 ARG A N 1
ATOM 1378 C CA . ARG A 1 183 ? -6.191 -2.500 21.151 1.00 86.94 183 ARG A CA 1
ATOM 1379 C C . ARG A 1 183 ? -6.796 -1.306 21.883 1.00 86.94 183 ARG A C 1
ATOM 1381 O O . ARG A 1 183 ? -6.984 -0.246 21.291 1.00 86.94 183 ARG A O 1
ATOM 1388 N N . ALA A 1 184 ? -7.151 -1.519 23.147 1.00 74.25 184 ALA A N 1
ATOM 1389 C CA . ALA A 1 184 ? -7.513 -0.428 24.040 1.00 74.25 184 ALA A CA 1
ATOM 1390 C C . ALA A 1 184 ? -6.226 0.296 24.450 1.00 74.25 184 ALA A C 1
ATOM 1392 O O . ALA A 1 184 ? -5.253 -0.373 24.819 1.00 74.25 184 ALA A O 1
ATOM 1393 N N . GLU A 1 185 ? -6.235 1.621 24.350 1.00 63.09 185 GLU A N 1
ATOM 1394 C CA . GLU A 1 185 ? -5.158 2.508 24.806 1.00 63.09 185 GLU A CA 1
ATOM 1395 C C . GLU A 1 185 ? -5.583 3.292 26.048 1.00 63.09 185 GLU A C 1
ATOM 1397 O O . GLU A 1 185 ? -6.768 3.696 26.124 1.00 63.09 185 GLU A O 1
#

Secondary structure (DSSP, 8-state):
----------------------------EEEEEEEEEEEEE--TTSSBTTTBPPGGG---EEEEEEEEETTEEEEEEEEE-TT----S-EE-SSTTEEEEEE--TTS--BTTEEEEEEEEEEE-TTT--EEEEEEEEEEEBS-TTSTT--EEEEE-STTT-EEEEET-TTS-SS-EEEEEEEEE-

Sequence (185 aa):
MHTSTILSAVILAVPALSAPLSK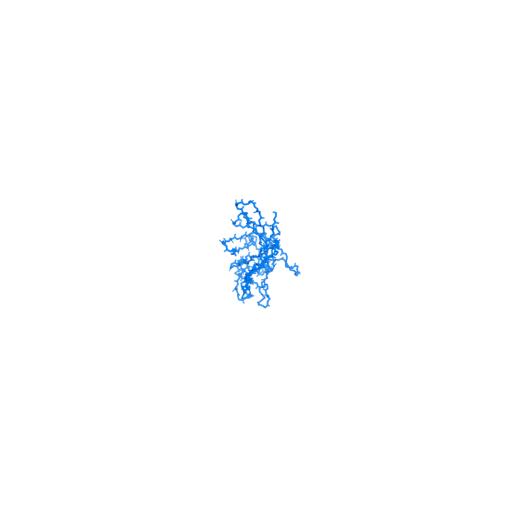FNTRATESWSINTMNVHFMGRDTGIPGNGWPDWAKFDTTLDFKVDFPFSQVSCSASWPEKNLPTSEIPCESENTMFQLSPVPSGDFHEAAFTLSVRRTDVDGASGVRTTYTGGQVITANQPTVDTSYLSCLGGRPLDGIRCSLNGPMSVRKPLVLDAVSRAE